Protein AF-A0A6L8EVF1-F1 (afdb_monomer)

Sequence (234 aa):
MRIKFVFLILAALLATVTFFAFDVIADSESASDESIALLVGILLPLGIGIIICLVMILSRKDRRFLKTHRDQLSSEDPKVLLELSEKREEYLKEQQSSEVLQLLKQANLAVFKSEISEDGSHSRVVSTFKEHMHNPDSFQHVSSEYEDIEKDGKHYYKITMVCRGTNTFGALVLQTYFFVLDEDNQISLIGSSDNTEASSVNTEKVSASVDAAVGVVEGVTLAADLLSFFSSNE

Mean predicted aligned error: 18.28 Å

Secondary structure (DSSP, 8-state):
--HHHHHHHHHHHHHHHHHHHHHHHHT-TT--HHHHHHHHHHHHHHHHHHHHHHHHHHHHHHHHHHHHHHHHHT---HHHHHHHHHHHHHHHHHHHHHHHHHHHHHHHHHHHHHTB-TTS-BHHHHHHHHHH-S-GGG-EEEEEEEEEEEETTEEEEEEEEEEEEE-TTS-EEEEEEEEEE-TT--EEEEEEEE---------------------------TTSHHHHSSS---

Radius of gyration: 31.86 Å; Cα contacts (8 Å, |Δi|>4): 167; chains: 1; bounding box: 74×46×86 Å

Structure (mmCIF, N/CA/C/O backbone):
data_AF-A0A6L8EVF1-F1
#
_entry.id   AF-A0A6L8EVF1-F1
#
loop_
_atom_site.group_PDB
_atom_site.id
_atom_site.type_symbol
_atom_site.label_atom_id
_atom_site.label_alt_id
_atom_site.label_comp_id
_atom_site.label_asym_id
_atom_site.label_entity_id
_atom_site.label_seq_id
_atom_site.pdbx_PDB_ins_code
_atom_site.Cartn_x
_atom_site.Cartn_y
_atom_site.Cartn_z
_atom_site.occupancy
_atom_site.B_iso_or_equiv
_atom_site.auth_seq_id
_atom_site.auth_comp_id
_atom_site.auth_asym_id
_atom_site.auth_atom_id
_atom_site.pdbx_PDB_model_num
ATOM 1 N N . MET A 1 1 ? -7.234 19.438 29.604 1.00 53.28 1 MET A N 1
ATOM 2 C CA . MET A 1 1 ? -6.117 18.486 29.401 1.00 53.28 1 MET A CA 1
ATOM 3 C C . MET A 1 1 ? -6.661 17.249 28.693 1.00 53.28 1 MET A C 1
ATOM 5 O O . MET A 1 1 ? -7.586 16.632 29.208 1.00 53.28 1 MET A O 1
ATOM 9 N N . ARG A 1 2 ? -6.211 16.950 27.467 1.00 78.19 2 ARG A N 1
ATOM 10 C CA . ARG A 1 2 ? -6.753 15.832 26.671 1.00 78.19 2 ARG A CA 1
ATOM 11 C C . ARG A 1 2 ? -6.309 14.505 27.300 1.00 78.19 2 ARG A C 1
ATOM 13 O O . ARG A 1 2 ? -5.138 14.357 27.607 1.00 78.19 2 ARG A O 1
ATOM 20 N N . ILE A 1 3 ? -7.214 13.537 27.462 1.00 70.06 3 ILE A N 1
ATOM 21 C CA . ILE A 1 3 ? -6.928 12.211 28.060 1.00 70.06 3 ILE A CA 1
ATOM 22 C C . ILE A 1 3 ? -5.728 11.516 27.392 1.00 70.06 3 ILE A C 1
ATOM 24 O O . ILE A 1 3 ? -4.924 10.887 28.073 1.00 70.06 3 ILE A O 1
ATOM 28 N N . LYS A 1 4 ? -5.558 11.713 26.078 1.00 65.94 4 LYS A N 1
ATOM 29 C CA . LYS A 1 4 ? -4.399 11.226 25.314 1.00 65.94 4 LYS A CA 1
ATOM 30 C C . LYS A 1 4 ? -3.059 11.722 25.881 1.00 65.94 4 LYS A C 1
ATOM 32 O O . LYS A 1 4 ? -2.098 10.972 25.907 1.00 65.94 4 LYS A O 1
ATOM 37 N N . PHE A 1 5 ? -3.014 12.954 26.388 1.00 73.25 5 PHE A N 1
ATOM 38 C CA . PHE A 1 5 ? -1.813 13.560 26.966 1.00 73.25 5 PHE A CA 1
ATOM 39 C C . PHE A 1 5 ? -1.426 12.922 28.307 1.00 73.25 5 PHE A C 1
ATOM 41 O O . PHE A 1 5 ? -0.253 12.696 28.566 1.00 73.25 5 PHE A O 1
ATOM 48 N N . VAL A 1 6 ? -2.416 12.569 29.135 1.00 78.31 6 VAL A N 1
ATOM 49 C CA . VAL A 1 6 ? -2.175 11.889 30.419 1.00 78.31 6 VAL A CA 1
ATOM 50 C C . VAL A 1 6 ? -1.650 10.471 30.190 1.00 78.31 6 VAL A C 1
ATOM 52 O O . VAL A 1 6 ? -0.706 10.059 30.854 1.00 78.31 6 VAL A O 1
ATOM 55 N N . PHE A 1 7 ? -2.211 9.751 29.213 1.00 77.69 7 PHE A N 1
ATOM 56 C CA . PHE A 1 7 ? -1.716 8.428 28.820 1.00 77.69 7 PHE A CA 1
ATOM 57 C C . PHE A 1 7 ? -0.290 8.477 28.270 1.00 77.69 7 PHE A C 1
ATOM 59 O O . PHE A 1 7 ? 0.525 7.638 28.637 1.00 77.69 7 PHE A O 1
ATOM 66 N N . LEU A 1 8 ? 0.019 9.474 27.438 1.00 79.56 8 LEU A N 1
ATOM 67 C CA . LEU A 1 8 ? 1.357 9.657 26.882 1.00 79.56 8 LEU A CA 1
ATOM 68 C C . LEU A 1 8 ? 2.400 9.888 27.987 1.00 79.56 8 LEU A C 1
ATOM 70 O O . LEU A 1 8 ? 3.447 9.250 27.984 1.00 79.56 8 LEU A O 1
ATOM 74 N N . ILE A 1 9 ? 2.091 10.753 28.959 1.00 81.44 9 ILE A N 1
ATOM 75 C CA . ILE A 1 9 ? 2.981 11.028 30.097 1.00 81.44 9 ILE A CA 1
ATOM 76 C C . ILE A 1 9 ? 3.172 9.779 30.962 1.00 81.44 9 ILE A C 1
ATOM 78 O O . ILE A 1 9 ? 4.291 9.487 31.376 1.00 81.44 9 ILE A O 1
ATOM 82 N N . LEU A 1 10 ? 2.098 9.026 31.219 1.00 79.75 10 LEU A N 1
ATOM 83 C CA . LEU A 1 10 ? 2.171 7.805 32.020 1.00 79.75 10 LEU A CA 1
ATOM 84 C C . LEU A 1 10 ? 3.010 6.723 31.325 1.00 79.75 10 LEU A C 1
ATOM 86 O O . LEU A 1 10 ? 3.836 6.086 31.971 1.00 79.75 10 LEU A O 1
ATOM 90 N N . ALA A 1 11 ? 2.832 6.545 30.013 1.00 81.50 11 ALA A N 1
ATOM 91 C CA . ALA A 1 11 ? 3.616 5.605 29.218 1.00 81.50 11 ALA A CA 1
ATOM 92 C C . ALA A 1 11 ? 5.101 5.995 29.181 1.00 81.50 11 ALA A C 1
ATOM 94 O O . ALA A 1 11 ? 5.959 5.135 29.355 1.00 81.50 11 ALA A O 1
ATOM 95 N N . ALA A 1 12 ? 5.401 7.289 29.031 1.00 81.75 12 ALA A N 1
ATOM 96 C CA . ALA A 1 12 ? 6.769 7.796 29.068 1.00 81.75 12 ALA A CA 1
ATOM 97 C C . ALA A 1 12 ? 7.436 7.562 30.435 1.00 81.75 12 ALA A C 1
ATOM 99 O O . ALA A 1 12 ? 8.570 7.100 30.483 1.00 81.75 12 ALA A O 1
ATOM 100 N N . LEU A 1 13 ? 6.725 7.808 31.542 1.00 83.06 13 LEU A N 1
ATOM 101 C CA . LEU A 1 13 ? 7.222 7.525 32.896 1.00 83.06 13 LEU A CA 1
ATOM 102 C C . LEU A 1 13 ? 7.453 6.029 33.140 1.00 83.06 13 LEU A C 1
ATOM 104 O O . LEU A 1 13 ? 8.424 5.650 33.785 1.00 83.06 13 LEU A O 1
ATOM 108 N N . LEU A 1 14 ? 6.576 5.165 32.626 1.00 82.25 14 LEU A N 1
ATOM 109 C CA . LEU A 1 14 ? 6.755 3.719 32.745 1.00 82.25 14 LEU A CA 1
ATOM 110 C C . LEU A 1 14 ? 7.983 3.247 31.950 1.00 82.25 14 LEU A C 1
ATOM 112 O O . LEU A 1 14 ? 8.767 2.434 32.440 1.00 82.25 14 LEU A O 1
ATOM 116 N N . ALA A 1 15 ? 8.173 3.786 30.743 1.00 81.06 15 ALA A N 1
ATOM 117 C CA . ALA A 1 15 ? 9.324 3.486 29.899 1.00 81.06 15 ALA A CA 1
ATOM 118 C C . ALA A 1 15 ? 10.643 3.930 30.551 1.00 81.06 15 ALA A C 1
ATOM 120 O O . ALA A 1 15 ? 11.609 3.175 30.541 1.00 81.06 15 ALA A O 1
ATOM 121 N N . THR A 1 16 ? 10.687 5.108 31.182 1.00 83.06 16 THR A N 1
ATOM 122 C CA . THR A 1 16 ? 11.905 5.557 31.875 1.00 83.06 16 THR A CA 1
ATOM 123 C C . THR A 1 16 ? 12.208 4.706 33.104 1.00 83.06 16 THR A C 1
ATOM 125 O O . THR A 1 16 ? 13.351 4.301 33.287 1.00 83.06 16 THR A O 1
ATOM 128 N N . VAL A 1 17 ? 11.204 4.369 33.919 1.00 81.69 17 VAL A N 1
ATOM 129 C CA . VAL A 1 17 ? 11.401 3.511 35.104 1.00 81.69 17 VAL A CA 1
ATOM 130 C C . VAL A 1 17 ? 11.875 2.111 34.711 1.00 81.69 17 VAL A C 1
ATOM 132 O O . VAL A 1 17 ? 12.776 1.571 35.347 1.00 81.69 17 VAL A O 1
ATOM 135 N N . THR A 1 18 ? 11.300 1.528 33.657 1.00 79.31 18 THR A N 1
ATOM 136 C CA . THR A 1 18 ? 11.727 0.209 33.160 1.00 79.31 18 THR A CA 1
ATOM 137 C C . THR A 1 18 ? 13.134 0.248 32.575 1.00 79.31 18 THR A C 1
ATOM 139 O O . THR A 1 18 ? 13.911 -0.656 32.859 1.00 79.31 18 THR A O 1
ATOM 142 N N . PHE A 1 19 ? 13.495 1.306 31.845 1.00 84.50 19 PHE A N 1
ATOM 143 C CA . PHE A 1 19 ? 14.853 1.504 31.335 1.00 84.50 19 PHE A CA 1
ATOM 144 C C . PHE A 1 19 ? 15.892 1.552 32.467 1.00 84.50 19 PHE A C 1
ATOM 146 O O . PHE A 1 19 ? 16.844 0.779 32.453 1.00 84.50 19 PHE A O 1
ATOM 153 N N . PHE A 1 20 ? 15.656 2.359 33.509 1.00 80.81 20 PHE A N 1
ATOM 154 C CA . PHE A 1 20 ? 16.544 2.405 34.679 1.00 80.81 20 PHE A CA 1
ATOM 155 C C . PHE A 1 20 ? 16.611 1.070 35.429 1.00 80.81 20 PHE A C 1
ATOM 157 O O . PHE A 1 20 ? 17.671 0.696 35.920 1.00 80.81 20 PHE A O 1
ATOM 164 N N . ALA A 1 21 ? 15.497 0.338 35.522 1.00 76.31 21 ALA A N 1
ATOM 165 C CA . ALA A 1 21 ? 15.499 -0.986 36.137 1.00 76.31 21 ALA A CA 1
ATOM 166 C C . ALA A 1 21 ? 16.352 -1.983 35.335 1.00 76.31 21 ALA A C 1
ATOM 168 O O . ALA A 1 21 ? 17.072 -2.775 35.935 1.00 76.31 21 ALA A O 1
ATOM 169 N N . PHE A 1 22 ? 16.305 -1.926 34.000 1.00 79.00 22 PHE A N 1
ATOM 170 C CA . PHE A 1 22 ? 17.132 -2.766 33.134 1.00 79.00 22 PHE A CA 1
ATOM 171 C C . PHE A 1 22 ? 18.621 -2.428 33.233 1.00 79.00 22 PHE A C 1
ATOM 173 O O . PHE A 1 22 ? 19.411 -3.360 33.340 1.00 79.00 22 PHE A O 1
ATOM 180 N N . ASP A 1 23 ? 18.995 -1.145 33.268 1.00 80.69 23 ASP A N 1
ATOM 181 C CA . ASP A 1 23 ? 20.394 -0.728 33.464 1.00 80.69 23 ASP A CA 1
ATOM 182 C C . ASP A 1 23 ? 20.944 -1.243 34.802 1.00 80.69 23 ASP A C 1
ATOM 184 O O . ASP A 1 23 ? 22.019 -1.835 34.854 1.00 80.69 23 ASP A O 1
ATOM 188 N N . VAL A 1 24 ? 20.163 -1.114 35.882 1.00 74.94 24 VAL A N 1
ATOM 189 C CA . VAL A 1 24 ? 20.555 -1.630 37.204 1.00 74.94 24 VAL A CA 1
ATOM 190 C C . VAL A 1 24 ? 20.731 -3.147 37.180 1.00 74.94 24 VAL A C 1
ATOM 192 O O . VAL A 1 24 ? 21.652 -3.650 37.812 1.00 74.94 24 VAL A O 1
ATOM 195 N N . ILE A 1 25 ? 19.880 -3.882 36.456 1.00 73.12 25 ILE A N 1
ATOM 196 C CA . ILE A 1 25 ? 19.991 -5.342 36.319 1.00 73.12 25 ILE A CA 1
ATOM 197 C C . ILE A 1 25 ? 21.194 -5.727 35.446 1.00 73.12 25 ILE A C 1
ATOM 199 O O . ILE A 1 25 ? 21.883 -6.695 35.764 1.00 73.12 25 ILE A O 1
ATOM 203 N N . ALA A 1 26 ? 21.479 -4.986 34.377 1.00 80.06 26 ALA A N 1
ATOM 204 C CA . ALA A 1 26 ? 22.611 -5.258 33.496 1.00 80.06 26 ALA A CA 1
ATOM 205 C C . ALA A 1 26 ? 23.960 -5.088 34.217 1.00 80.06 26 ALA A C 1
ATOM 207 O O . ALA A 1 26 ? 24.858 -5.903 34.019 1.00 80.06 26 ALA A O 1
ATOM 208 N N . ASP A 1 27 ? 24.065 -4.107 35.117 1.00 77.12 27 ASP A N 1
ATOM 209 C CA . ASP A 1 27 ? 25.257 -3.887 35.950 1.00 77.12 27 ASP A CA 1
ATOM 210 C C . ASP A 1 27 ? 25.319 -4.813 37.188 1.00 77.12 27 ASP A C 1
ATOM 212 O O . ASP A 1 27 ? 26.318 -4.846 37.913 1.00 77.12 27 ASP A O 1
ATOM 216 N N . SER A 1 28 ? 24.261 -5.591 37.451 1.00 65.00 28 SER A N 1
ATOM 217 C CA . SER A 1 28 ? 24.076 -6.359 38.691 1.00 65.00 28 SER A CA 1
ATOM 218 C C . SER A 1 28 ? 24.781 -7.717 38.762 1.00 65.00 28 SER A C 1
ATOM 220 O O . SER A 1 28 ? 24.452 -8.511 39.640 1.00 65.00 28 SER A O 1
ATOM 222 N N . GLU A 1 29 ? 25.803 -7.992 37.945 1.00 70.88 29 GLU A N 1
ATOM 223 C CA . GLU A 1 29 ? 26.553 -9.269 37.990 1.00 70.88 29 GLU A CA 1
ATOM 224 C C . GLU A 1 29 ? 27.189 -9.567 39.379 1.00 70.88 29 GLU A C 1
ATOM 226 O O . GLU A 1 29 ? 27.663 -10.670 39.638 1.00 70.88 29 GLU A O 1
ATOM 231 N N . SER A 1 30 ? 27.144 -8.599 40.309 1.00 64.25 30 SER A N 1
ATOM 232 C CA . SER A 1 30 ? 27.548 -8.711 41.720 1.00 64.25 30 SER A CA 1
ATOM 233 C C . SER A 1 30 ? 26.480 -8.300 42.757 1.00 64.25 30 SER A C 1
ATOM 235 O O . SER A 1 30 ? 26.807 -8.143 43.937 1.00 64.25 30 SER A O 1
ATOM 237 N N . ALA A 1 31 ? 25.216 -8.098 42.369 1.00 68.50 31 ALA A N 1
ATOM 238 C CA . ALA A 1 31 ? 24.187 -7.645 43.308 1.00 68.50 31 ALA A CA 1
ATOM 239 C C . ALA A 1 31 ? 23.829 -8.725 44.336 1.00 68.50 31 ALA A C 1
ATOM 241 O O . ALA A 1 31 ? 23.604 -9.886 44.003 1.00 68.50 31 ALA A O 1
ATOM 242 N N . SER A 1 32 ? 23.754 -8.328 45.608 1.00 78.81 32 SER A N 1
ATOM 243 C CA . SER A 1 32 ? 23.350 -9.220 46.693 1.00 78.81 32 SER A CA 1
ATOM 244 C C . SER A 1 32 ? 21.859 -9.560 46.596 1.00 78.81 32 SER A C 1
ATOM 246 O O . SER A 1 32 ? 21.045 -8.701 46.242 1.00 78.81 32 SER A O 1
ATOM 248 N N . ASP A 1 33 ? 21.480 -10.778 46.991 1.00 83.19 33 ASP A N 1
ATOM 249 C CA . ASP A 1 33 ? 20.082 -11.246 47.009 1.00 83.19 33 ASP A CA 1
ATOM 250 C C . ASP A 1 33 ? 19.125 -10.282 47.748 1.00 83.19 33 ASP A C 1
ATOM 252 O O . ASP A 1 33 ? 17.951 -10.154 47.395 1.00 83.19 33 ASP A O 1
ATOM 256 N N . GLU A 1 34 ? 19.631 -9.535 48.737 1.00 84.50 34 GLU A N 1
ATOM 257 C CA . GLU A 1 34 ? 18.868 -8.520 49.476 1.00 84.50 34 GLU A CA 1
ATOM 258 C C . GLU A 1 34 ? 18.424 -7.341 48.596 1.00 84.50 34 GLU A C 1
ATOM 260 O O . GLU A 1 34 ? 17.310 -6.832 48.744 1.00 84.50 34 GLU A O 1
ATOM 265 N N . SER A 1 35 ? 19.268 -6.915 47.653 1.00 79.81 35 SER A N 1
ATOM 266 C CA . SER A 1 35 ? 18.964 -5.796 46.754 1.00 79.81 35 SER A CA 1
ATOM 267 C C . SER A 1 35 ? 17.918 -6.168 45.697 1.00 79.81 35 SER A C 1
ATOM 269 O O . SER A 1 35 ? 17.025 -5.369 45.405 1.00 79.81 35 SER A O 1
ATOM 271 N N . ILE A 1 36 ? 17.939 -7.416 45.217 1.00 79.50 36 ILE A N 1
ATOM 272 C CA . ILE A 1 36 ? 16.921 -7.964 44.310 1.00 79.50 36 ILE A CA 1
ATOM 273 C C . ILE A 1 36 ? 15.570 -8.064 45.030 1.00 79.50 36 ILE A C 1
ATOM 275 O O . ILE A 1 36 ? 14.546 -7.632 44.493 1.00 79.50 36 ILE A O 1
ATOM 279 N N . ALA A 1 37 ? 15.554 -8.567 46.269 1.00 82.94 37 ALA A N 1
ATOM 280 C CA . ALA A 1 37 ? 14.330 -8.676 47.061 1.00 82.94 37 ALA A CA 1
ATOM 281 C C . ALA A 1 37 ? 13.679 -7.306 47.322 1.00 82.94 37 ALA A C 1
ATOM 283 O O . ALA A 1 37 ? 12.456 -7.164 47.219 1.00 82.94 37 ALA A O 1
ATOM 284 N N . LEU A 1 38 ? 14.489 -6.281 47.605 1.00 83.56 38 LEU A N 1
ATOM 285 C CA . LEU A 1 38 ? 14.008 -4.919 47.831 1.00 83.56 38 LEU A CA 1
ATOM 286 C C . LEU A 1 38 ? 13.453 -4.286 46.544 1.00 83.56 38 LEU A C 1
ATOM 288 O O . LEU A 1 38 ? 12.393 -3.658 46.577 1.00 83.56 38 LEU A O 1
ATOM 292 N N . LEU A 1 39 ? 14.109 -4.510 45.400 1.00 80.44 39 LEU A N 1
ATOM 293 C CA . LEU A 1 39 ? 13.651 -4.026 44.094 1.00 80.44 39 LEU A CA 1
ATOM 294 C C . LEU A 1 39 ? 12.302 -4.651 43.698 1.00 80.44 39 LEU A C 1
ATOM 296 O O . LEU A 1 39 ? 11.364 -3.939 43.327 1.00 80.44 39 LEU A O 1
ATOM 300 N N . VAL A 1 40 ? 12.167 -5.973 43.849 1.00 82.31 40 VAL A N 1
ATOM 301 C CA . VAL A 1 40 ? 10.912 -6.699 43.580 1.00 82.31 40 VAL A CA 1
ATOM 302 C C . VAL A 1 40 ? 9.801 -6.242 44.531 1.00 82.31 40 VAL A C 1
ATOM 304 O O . VAL A 1 40 ? 8.668 -6.022 44.093 1.00 82.31 40 VAL A O 1
ATOM 307 N N . GLY A 1 41 ? 10.125 -6.027 45.810 1.00 84.56 41 GLY A N 1
ATOM 308 C CA . GLY A 1 41 ? 9.180 -5.557 46.824 1.00 84.56 41 GLY A CA 1
ATOM 309 C C . GLY A 1 41 ? 8.584 -4.175 46.537 1.00 84.56 41 GLY A C 1
ATOM 310 O O . GLY A 1 41 ? 7.451 -3.913 46.936 1.00 84.56 41 GLY A O 1
ATOM 311 N N . ILE A 1 42 ? 9.302 -3.308 45.816 1.00 83.75 42 ILE A N 1
ATOM 312 C CA . ILE A 1 42 ? 8.830 -1.965 45.434 1.00 83.75 42 ILE A CA 1
ATOM 313 C C . ILE A 1 42 ? 8.101 -1.985 44.083 1.00 83.75 42 ILE A C 1
ATOM 315 O O . ILE A 1 42 ? 7.061 -1.337 43.928 1.00 83.75 42 ILE A O 1
ATOM 319 N N . LEU A 1 43 ? 8.604 -2.740 43.103 1.00 81.81 43 LEU A N 1
ATOM 320 C CA . LEU A 1 43 ? 8.029 -2.776 41.753 1.00 81.81 43 LEU A CA 1
ATOM 321 C C . LEU A 1 43 ? 6.652 -3.447 41.712 1.00 81.81 43 LEU A C 1
ATOM 323 O O . LEU A 1 43 ? 5.755 -2.973 41.010 1.00 81.81 43 LEU A O 1
ATOM 327 N N . LEU A 1 44 ? 6.453 -4.514 42.489 1.00 84.31 44 LEU A N 1
ATOM 328 C CA . LEU A 1 44 ? 5.198 -5.266 42.508 1.00 84.31 44 LEU A CA 1
ATOM 329 C C . LEU A 1 44 ? 3.980 -4.422 42.957 1.00 84.31 44 LEU A C 1
ATOM 331 O O . LEU A 1 44 ? 2.990 -4.377 42.219 1.00 84.31 44 LEU A O 1
ATOM 335 N N . PRO A 1 45 ? 4.009 -3.696 44.097 1.00 87.38 45 PRO A N 1
ATOM 336 C CA . PRO A 1 45 ? 2.884 -2.856 44.511 1.00 87.38 45 PRO A CA 1
ATOM 337 C C . PRO A 1 45 ? 2.666 -1.649 43.588 1.00 87.38 45 PRO A C 1
ATOM 339 O O . PRO A 1 45 ? 1.516 -1.266 43.361 1.00 87.38 45 PRO A O 1
ATOM 342 N N . LEU A 1 46 ? 3.731 -1.075 43.010 1.00 83.19 46 LEU A N 1
ATOM 343 C CA . LEU A 1 46 ? 3.611 0.004 42.021 1.00 83.19 46 LEU A CA 1
ATOM 344 C C . LEU A 1 46 ? 2.881 -0.470 40.760 1.00 83.19 46 LEU A C 1
ATOM 346 O O . LEU A 1 46 ? 1.950 0.199 40.304 1.00 83.19 46 LEU A O 1
ATOM 350 N N . GLY A 1 47 ? 3.240 -1.648 40.241 1.00 81.25 47 GLY A N 1
ATOM 351 C CA . GLY A 1 47 ? 2.564 -2.255 39.095 1.00 81.25 47 GLY A CA 1
ATOM 352 C C . GLY A 1 47 ? 1.073 -2.487 39.356 1.00 81.25 47 GLY A C 1
ATOM 353 O O . GLY A 1 47 ? 0.230 -2.081 38.553 1.00 81.25 47 GLY A O 1
ATOM 354 N N . ILE A 1 48 ? 0.730 -3.053 40.518 1.00 81.88 48 ILE A N 1
ATOM 355 C CA . ILE A 1 48 ? -0.669 -3.287 40.920 1.00 81.88 48 ILE A CA 1
ATOM 356 C C . ILE A 1 48 ? -1.439 -1.961 41.033 1.00 81.88 48 ILE A C 1
ATOM 358 O O . ILE A 1 48 ? -2.563 -1.852 40.535 1.00 81.88 48 ILE A O 1
ATOM 362 N N . GLY A 1 49 ? -0.836 -0.927 41.629 1.00 84.94 49 GLY A N 1
ATOM 363 C CA . GLY A 1 49 ? -1.448 0.398 41.755 1.00 84.94 49 GLY A CA 1
ATOM 364 C C . GLY A 1 49 ? -1.764 1.046 40.404 1.00 84.94 49 GLY A C 1
ATOM 365 O O . GLY A 1 49 ? -2.850 1.606 40.223 1.00 84.94 49 GLY A O 1
ATOM 366 N N . ILE A 1 50 ? -0.860 0.917 39.428 1.00 84.50 50 ILE A N 1
ATOM 367 C CA . ILE A 1 50 ? -1.060 1.427 38.063 1.00 84.50 50 ILE A CA 1
ATOM 368 C C . ILE A 1 50 ? -2.219 0.696 37.374 1.00 84.50 50 ILE A C 1
ATOM 370 O O . ILE A 1 50 ? -3.077 1.350 36.775 1.00 84.50 50 ILE A O 1
ATOM 374 N N . ILE A 1 51 ? -2.296 -0.633 37.505 1.00 80.31 51 ILE A N 1
ATOM 375 C CA . ILE A 1 51 ? -3.382 -1.439 36.924 1.00 80.31 51 ILE A CA 1
ATOM 376 C C . ILE A 1 51 ? -4.737 -1.033 37.515 1.00 80.31 51 ILE A C 1
ATOM 378 O O . ILE A 1 51 ? -5.678 -0.769 36.766 1.00 80.31 51 ILE A O 1
ATOM 382 N N . ILE A 1 52 ? -4.841 -0.905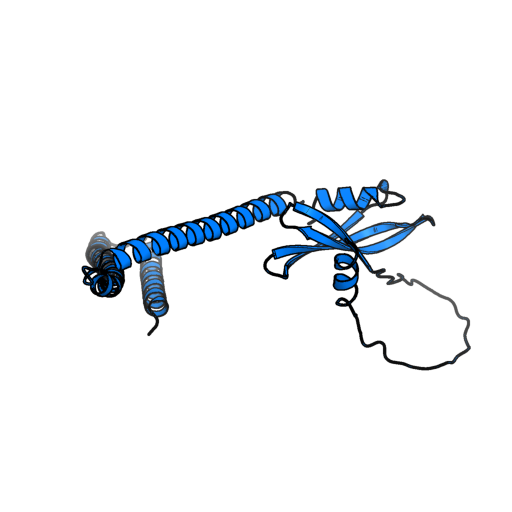 38.843 1.00 83.75 52 ILE A N 1
ATOM 383 C CA . ILE A 1 52 ? -6.081 -0.466 39.507 1.00 83.75 52 ILE A CA 1
ATOM 384 C C . ILE A 1 52 ? -6.487 0.932 39.020 1.00 83.75 52 ILE A C 1
ATOM 386 O O . ILE A 1 52 ? -7.658 1.173 38.713 1.00 83.75 52 ILE A O 1
ATOM 390 N N . CYS A 1 53 ? -5.525 1.849 38.891 1.00 83.62 53 CYS A N 1
ATOM 391 C CA . CYS A 1 53 ? -5.779 3.201 38.404 1.00 83.62 53 CYS A CA 1
ATOM 392 C C . CYS A 1 53 ? -6.297 3.198 36.953 1.00 83.62 53 CYS A C 1
ATOM 394 O O . CYS A 1 53 ? -7.291 3.866 36.652 1.00 83.62 53 CYS A O 1
ATOM 396 N N . LEU A 1 54 ? -5.700 2.387 36.072 1.00 78.19 54 LEU A N 1
ATOM 397 C CA . LEU A 1 54 ? -6.164 2.199 34.693 1.00 78.19 54 LEU A CA 1
ATOM 398 C C . LEU A 1 54 ? -7.590 1.640 34.642 1.00 78.19 54 LEU A C 1
ATOM 400 O O . LEU A 1 54 ? -8.431 2.197 33.935 1.00 78.19 54 LEU A O 1
ATOM 404 N N . VAL A 1 55 ? -7.896 0.612 35.440 1.00 78.19 55 VAL A N 1
ATOM 405 C CA . VAL A 1 55 ? -9.248 0.034 35.533 1.00 78.19 55 VAL A CA 1
ATOM 406 C C . VAL A 1 55 ? -10.265 1.082 35.993 1.00 78.19 55 VAL A C 1
ATOM 408 O O . VAL A 1 55 ? -11.348 1.190 35.410 1.00 78.19 55 VAL A O 1
ATOM 411 N N . MET A 1 56 ? -9.927 1.918 36.982 1.00 78.62 56 MET A N 1
ATOM 412 C CA . MET A 1 56 ? -10.813 3.001 37.428 1.00 78.62 56 MET A CA 1
ATOM 413 C C . MET A 1 56 ? -11.006 4.089 36.363 1.00 78.62 56 MET A C 1
ATOM 415 O O . MET A 1 56 ? -12.109 4.627 36.233 1.00 78.62 56 MET A O 1
ATOM 419 N N . ILE A 1 57 ? -9.966 4.428 35.597 1.00 79.25 57 ILE A N 1
ATOM 420 C CA . ILE A 1 57 ? -10.048 5.416 34.510 1.00 79.25 57 ILE A CA 1
ATOM 421 C C . ILE A 1 57 ? -10.929 4.892 33.371 1.00 79.25 57 ILE A C 1
ATOM 423 O O . ILE A 1 57 ? -11.804 5.627 32.902 1.00 79.25 57 ILE A O 1
ATOM 427 N N . LEU A 1 58 ? -10.752 3.629 32.972 1.00 73.06 58 LEU A N 1
ATOM 428 C CA . LEU A 1 58 ? -11.587 2.970 31.964 1.00 73.06 58 LEU A CA 1
ATOM 429 C C . LEU A 1 58 ? -13.049 2.907 32.428 1.00 73.06 58 LEU A C 1
ATOM 431 O O . LEU A 1 58 ? -13.935 3.403 31.735 1.00 73.06 58 LEU A O 1
ATOM 435 N N . SER A 1 59 ? -13.287 2.481 33.673 1.00 75.88 59 SER A N 1
ATOM 436 C CA . SER A 1 59 ? -14.630 2.427 34.276 1.00 75.88 59 SER A CA 1
ATOM 437 C C . SER A 1 59 ? -15.319 3.798 34.359 1.00 75.88 59 SER A C 1
ATOM 439 O O . SER A 1 59 ? -16.547 3.907 34.313 1.00 75.88 59 SER A O 1
ATOM 441 N N . ARG A 1 60 ? -14.552 4.889 34.499 1.00 73.25 60 ARG A N 1
ATOM 442 C CA . ARG A 1 60 ? -15.100 6.258 34.502 1.00 73.25 60 ARG A CA 1
ATOM 443 C C . ARG A 1 60 ? -15.543 6.721 33.115 1.00 73.25 60 ARG A C 1
ATOM 445 O O . ARG A 1 60 ? -16.424 7.581 33.043 1.00 73.25 60 ARG A O 1
ATOM 452 N N . LYS A 1 61 ? -14.940 6.202 32.042 1.00 66.12 61 LYS A N 1
ATOM 453 C CA . LYS A 1 61 ? -15.301 6.550 30.661 1.00 66.12 61 LYS A CA 1
ATOM 454 C C . LYS A 1 61 ? -16.683 5.989 30.316 1.00 66.12 61 LYS A C 1
ATOM 456 O O . LYS A 1 61 ? -17.542 6.755 29.880 1.00 66.12 61 LYS A O 1
ATOM 461 N N . ASP A 1 62 ? -16.931 4.731 30.672 1.00 65.06 62 ASP A N 1
ATOM 462 C CA . ASP A 1 62 ? -18.222 4.066 30.449 1.00 65.06 62 ASP A CA 1
ATOM 463 C C . ASP A 1 62 ? -19.354 4.725 31.239 1.00 65.06 62 ASP A C 1
ATOM 465 O O . ASP A 1 62 ? -20.450 4.939 30.720 1.00 65.06 62 ASP A O 1
ATOM 469 N N . ARG A 1 63 ? -19.082 5.168 32.475 1.00 66.81 63 ARG A N 1
ATOM 470 C CA . ARG A 1 63 ? -20.085 5.877 33.288 1.00 66.81 63 ARG A CA 1
ATOM 471 C C . ARG A 1 63 ? -20.531 7.211 32.694 1.00 66.81 63 ARG A C 1
ATOM 473 O O . ARG A 1 63 ? -21.683 7.586 32.896 1.00 66.81 63 ARG A O 1
ATOM 480 N N . ARG A 1 64 ? -19.657 7.951 31.998 1.00 69.75 64 ARG A N 1
ATOM 481 C CA . ARG A 1 64 ? -20.069 9.217 31.361 1.00 69.75 64 ARG A CA 1
ATOM 482 C C . ARG A 1 64 ? -20.950 8.964 30.148 1.00 69.75 64 ARG A C 1
ATOM 484 O O . ARG A 1 64 ? -21.949 9.652 30.010 1.00 69.75 64 ARG A O 1
ATOM 491 N N . PHE A 1 65 ? -20.619 7.960 29.339 1.00 68.44 65 PHE A N 1
ATOM 492 C CA . PHE A 1 65 ? -21.439 7.561 28.195 1.00 68.44 65 PHE A CA 1
ATOM 493 C C . PHE A 1 65 ? -22.838 7.105 28.638 1.00 68.44 65 PHE A C 1
ATOM 495 O O . PHE A 1 65 ? -23.848 7.585 28.129 1.00 68.44 65 PHE A O 1
ATOM 502 N N . LEU A 1 66 ? -22.901 6.276 29.686 1.00 59.12 66 LEU A N 1
ATOM 503 C CA . LEU A 1 66 ? -24.160 5.829 30.287 1.00 59.12 66 LEU A CA 1
ATOM 504 C C . LEU A 1 66 ? -24.998 6.975 30.859 1.00 59.12 66 LEU A C 1
ATOM 506 O O . LEU A 1 66 ? -26.220 6.914 30.785 1.00 59.12 66 LEU A O 1
ATOM 510 N N . LYS A 1 67 ? -24.380 8.021 31.422 1.00 69.62 67 LYS A N 1
ATOM 511 C CA . LYS A 1 67 ? -25.129 9.149 31.993 1.00 69.62 67 LYS A CA 1
ATOM 512 C C . LYS A 1 67 ? -25.795 9.999 30.908 1.00 69.62 67 LYS A C 1
ATOM 514 O O . LYS A 1 67 ? -26.952 10.357 31.072 1.00 69.62 67 LYS A O 1
ATOM 519 N N . THR A 1 68 ? -25.108 10.244 29.793 1.00 69.31 68 THR A N 1
ATOM 520 C CA . THR A 1 68 ? -25.662 11.019 28.671 1.00 69.31 68 THR A CA 1
ATOM 521 C C . THR A 1 68 ? -26.852 10.317 28.011 1.00 69.31 68 THR A C 1
ATOM 523 O O . THR A 1 68 ? -27.793 10.981 27.591 1.00 69.31 68 THR A O 1
ATOM 526 N N . HIS A 1 69 ? -26.850 8.980 27.963 1.00 62.81 69 HIS A N 1
ATOM 527 C CA . HIS A 1 69 ? -27.972 8.211 27.411 1.00 62.81 69 HIS A CA 1
ATOM 528 C C . HIS A 1 69 ? -29.069 7.892 28.436 1.00 62.81 69 HIS A C 1
ATOM 530 O O . HIS A 1 69 ? -30.217 7.704 28.053 1.00 62.81 69 HIS A O 1
ATOM 536 N N . ARG A 1 70 ? -28.772 7.879 29.741 1.00 61.47 70 ARG A N 1
ATOM 537 C CA . ARG A 1 70 ? -29.778 7.636 30.789 1.00 61.47 70 ARG A CA 1
ATOM 538 C C . ARG A 1 70 ? -30.874 8.698 30.814 1.00 61.47 70 ARG A C 1
ATOM 540 O O . ARG A 1 70 ? -32.035 8.350 30.995 1.00 61.47 70 ARG A O 1
ATOM 547 N N . ASP A 1 71 ? -30.509 9.958 30.602 1.00 63.31 71 ASP A N 1
ATOM 548 C CA . ASP A 1 71 ? -31.473 11.062 30.594 1.00 63.31 71 ASP A CA 1
ATOM 549 C C . ASP A 1 71 ? -32.375 11.013 29.342 1.00 63.31 71 ASP A C 1
ATOM 551 O O . ASP A 1 71 ? -33.512 11.471 29.385 1.00 63.31 71 ASP A O 1
ATOM 555 N N . GLN A 1 72 ? -31.918 10.366 28.260 1.00 57.91 72 GLN A N 1
ATOM 556 C CA . GLN A 1 72 ? -32.723 10.076 27.063 1.00 57.91 72 GLN A CA 1
ATOM 557 C C . GLN A 1 72 ? -33.615 8.832 27.226 1.00 57.91 72 GLN A C 1
ATOM 559 O O . GLN A 1 72 ? -34.688 8.778 26.640 1.00 57.91 72 GLN A O 1
ATOM 564 N N . LEU A 1 73 ? -33.218 7.854 28.051 1.00 54.31 73 LEU A N 1
ATOM 565 C CA . LEU A 1 73 ? -34.049 6.686 28.387 1.00 54.31 73 LEU A CA 1
ATOM 566 C C . LEU A 1 73 ? -35.160 6.988 29.410 1.00 54.31 73 LEU A C 1
ATOM 568 O O . LEU A 1 73 ? -36.005 6.130 29.650 1.00 54.31 73 LEU A O 1
ATOM 572 N N . SER A 1 74 ? -35.160 8.172 30.033 1.00 56.41 74 SER A N 1
ATOM 573 C CA . SER A 1 74 ? -36.170 8.559 31.028 1.00 56.41 74 SER A CA 1
ATOM 574 C C . SER A 1 74 ? -37.440 9.168 30.422 1.00 56.41 74 SER A C 1
ATOM 576 O O . SER A 1 74 ? -38.372 9.456 31.173 1.00 56.41 74 SER A O 1
ATOM 578 N N . SER A 1 75 ? -37.511 9.378 29.103 1.00 58.38 75 SER A N 1
ATOM 579 C CA . SER A 1 75 ? -38.791 9.665 28.456 1.00 58.38 75 SER A CA 1
ATOM 580 C C . SER A 1 75 ? -39.529 8.345 28.229 1.00 58.38 75 SER A C 1
ATOM 582 O O . SER A 1 75 ? -39.156 7.575 27.347 1.00 58.38 75 SER A O 1
ATOM 584 N N . GLU A 1 76 ? -40.583 8.094 29.007 1.00 62.03 76 GLU A N 1
ATOM 585 C CA . GLU A 1 76 ? -41.491 6.933 28.891 1.00 62.03 76 GLU A CA 1
ATOM 586 C C . GLU A 1 76 ? -42.306 6.901 27.585 1.00 62.03 76 GLU A C 1
ATOM 588 O O . GLU A 1 76 ? -43.213 6.086 27.434 1.00 62.03 76 GLU A O 1
ATOM 593 N N . ASP A 1 77 ? -42.003 7.776 26.629 1.00 71.62 77 ASP A N 1
ATOM 594 C CA . ASP A 1 77 ? -42.724 7.850 25.372 1.00 71.62 77 ASP A CA 1
ATOM 595 C C . ASP A 1 77 ? -42.220 6.735 24.430 1.00 71.62 77 ASP A C 1
ATOM 597 O O . ASP A 1 77 ? -41.075 6.790 23.959 1.00 71.62 77 ASP A O 1
ATOM 601 N N . PRO A 1 78 ? -43.028 5.693 24.140 1.00 75.12 78 PRO A N 1
ATOM 602 C CA . PRO A 1 78 ? -42.594 4.518 23.376 1.00 75.12 78 PRO A CA 1
ATOM 603 C C . PRO A 1 78 ? -42.097 4.871 21.970 1.00 75.12 78 PRO A C 1
ATOM 605 O O . PRO A 1 78 ? -41.312 4.130 21.379 1.00 75.12 78 PRO A O 1
ATOM 608 N N . LYS A 1 79 ? -42.509 6.029 21.447 1.00 82.25 79 LYS A N 1
ATOM 609 C CA . LYS A 1 79 ? -42.066 6.547 20.155 1.00 82.25 79 LYS A CA 1
ATOM 610 C C . LYS A 1 79 ? -40.593 6.975 20.165 1.00 82.25 79 LYS A C 1
ATOM 612 O O . LYS A 1 79 ? -39.885 6.716 19.199 1.00 82.25 79 LYS A O 1
ATOM 617 N N . VAL A 1 80 ? -40.118 7.554 21.271 1.00 78.38 80 VAL A N 1
ATOM 618 C CA . VAL A 1 80 ? -38.715 7.977 21.437 1.00 78.38 80 VAL A CA 1
ATOM 619 C C . VAL A 1 80 ? -37.801 6.762 21.613 1.00 78.38 80 VAL A C 1
ATOM 621 O O . VAL A 1 80 ? -36.684 6.748 21.100 1.00 78.38 80 VAL A O 1
ATOM 624 N N . LEU A 1 81 ? -38.285 5.708 22.281 1.00 73.12 81 LEU A N 1
ATOM 625 C CA . LEU A 1 81 ? -37.564 4.436 22.398 1.00 73.12 81 LEU A CA 1
ATOM 626 C C . LEU A 1 81 ? -37.408 3.727 21.046 1.00 73.12 81 LEU A C 1
ATOM 628 O O . LEU A 1 81 ? -36.334 3.189 20.774 1.00 73.12 81 LEU A O 1
ATOM 632 N N . LEU A 1 82 ? -38.443 3.756 20.200 1.00 83.00 82 LEU A N 1
ATOM 633 C CA . LEU A 1 82 ? -38.378 3.200 18.847 1.00 83.00 82 LEU A CA 1
ATOM 634 C C . LEU A 1 82 ? -37.352 3.964 17.992 1.00 83.00 82 LEU A C 1
ATOM 636 O O . LEU A 1 82 ? -36.433 3.349 17.456 1.00 83.00 82 LEU A O 1
ATOM 640 N N . GLU A 1 83 ? -37.429 5.297 17.971 1.00 83.06 83 GLU A N 1
ATOM 641 C CA . GLU A 1 83 ? -36.511 6.159 17.209 1.00 83.06 83 GLU A CA 1
ATOM 642 C C . GLU A 1 83 ? -35.048 6.013 17.678 1.00 83.06 83 GLU A C 1
ATOM 644 O O . GLU A 1 83 ? -34.124 5.944 16.867 1.00 83.06 83 GLU A O 1
ATOM 649 N N . LEU A 1 84 ? -34.811 5.880 18.990 1.00 78.38 84 LEU A N 1
ATOM 650 C CA . LEU A 1 84 ? -33.480 5.590 19.542 1.00 78.38 84 LEU A CA 1
ATOM 651 C C . LEU A 1 84 ? -32.965 4.201 19.149 1.00 78.38 84 LEU A C 1
ATOM 653 O O . LEU A 1 84 ? -31.759 4.040 18.950 1.00 78.38 84 LEU A O 1
ATOM 657 N N . SER A 1 85 ? -33.845 3.201 19.063 1.00 79.69 85 SER A N 1
ATOM 658 C CA . SER A 1 85 ? -33.461 1.846 18.658 1.00 79.69 85 SER A CA 1
ATOM 659 C C . SER A 1 85 ? -33.083 1.781 17.175 1.00 79.69 85 SER A C 1
ATOM 661 O O . SER A 1 85 ? -32.031 1.232 16.852 1.00 79.69 85 SER A O 1
ATOM 663 N N . GLU A 1 86 ? -33.848 2.447 16.305 1.00 86.38 86 GLU A N 1
ATOM 664 C CA . GLU A 1 86 ? -33.568 2.557 14.868 1.00 86.38 86 GLU A CA 1
ATOM 665 C C . GLU A 1 86 ? -32.259 3.317 14.621 1.00 86.38 86 GLU A C 1
ATOM 667 O O . GLU A 1 86 ? -31.367 2.830 13.926 1.00 86.38 86 GLU A O 1
ATOM 672 N N . LYS A 1 87 ? -32.073 4.456 15.299 1.00 83.25 87 LYS A N 1
ATOM 673 C CA . LYS A 1 87 ? -30.846 5.258 15.200 1.00 83.25 87 LYS A CA 1
ATOM 674 C C . LYS A 1 87 ? -29.609 4.525 15.725 1.00 83.25 87 LYS A C 1
ATOM 676 O O .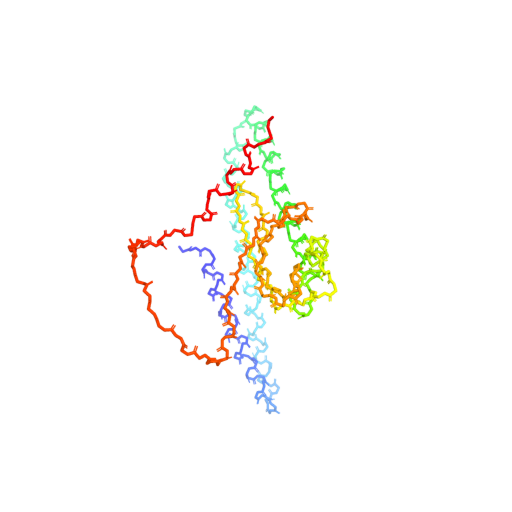 LYS A 1 87 ? -28.502 4.732 15.231 1.00 83.25 87 LYS A O 1
ATOM 681 N N . ARG A 1 88 ? -29.770 3.658 16.732 1.00 71.94 88 ARG A N 1
ATOM 682 C CA . ARG A 1 88 ? -28.686 2.806 17.245 1.00 71.94 88 ARG A CA 1
ATOM 683 C C . ARG A 1 88 ? -28.309 1.716 16.244 1.00 71.94 88 ARG A C 1
ATOM 685 O O . ARG A 1 88 ? -27.119 1.447 16.092 1.00 71.94 88 ARG A O 1
ATOM 692 N N . GLU A 1 89 ? -29.285 1.087 15.594 1.00 76.31 89 GLU A N 1
ATOM 693 C CA . GLU A 1 89 ? -29.022 0.095 14.545 1.00 76.31 89 GLU A CA 1
ATOM 694 C C . GLU A 1 89 ? -28.342 0.716 13.324 1.00 76.31 89 GLU A C 1
ATOM 696 O O . GLU A 1 89 ? -27.409 0.123 12.784 1.00 76.31 89 GLU A O 1
ATOM 701 N N . GLU A 1 90 ? -28.755 1.916 12.920 1.00 78.88 90 GLU A N 1
ATOM 702 C CA . GLU A 1 90 ? -28.119 2.669 11.836 1.00 78.88 90 GLU A CA 1
ATOM 703 C C . GLU A 1 90 ? -26.660 3.007 12.176 1.00 78.88 90 GLU A C 1
ATOM 705 O O . GLU A 1 90 ? -25.759 2.678 11.406 1.00 78.88 90 GLU A O 1
ATOM 710 N N . TYR A 1 91 ? -26.402 3.523 13.385 1.00 69.69 91 TYR A N 1
ATOM 711 C CA . TYR A 1 91 ? -25.044 3.821 13.855 1.00 69.69 91 TYR A CA 1
ATOM 712 C C . TYR A 1 91 ? -24.154 2.571 13.933 1.00 69.69 91 TYR A C 1
ATOM 714 O O . TYR A 1 91 ? -22.972 2.624 13.603 1.00 69.69 91 TYR A O 1
ATOM 722 N N . LEU A 1 92 ? -24.710 1.427 14.352 1.00 68.00 92 LEU A N 1
ATOM 723 C CA . LEU A 1 92 ? -23.999 0.144 14.378 1.00 68.00 92 LEU A CA 1
ATOM 724 C C . LEU A 1 92 ? -23.662 -0.353 12.968 1.00 68.00 92 LEU A C 1
ATOM 726 O O . LEU A 1 92 ? -22.542 -0.811 12.748 1.00 68.00 92 LEU A O 1
ATOM 730 N N . LYS A 1 93 ? -24.597 -0.242 12.016 1.00 74.06 93 LYS A N 1
ATOM 731 C CA . LYS A 1 93 ? -24.364 -0.607 10.610 1.00 74.06 93 LYS A CA 1
ATOM 732 C C . LYS A 1 93 ? -23.317 0.293 9.960 1.00 74.06 93 LYS A C 1
ATOM 734 O O . LYS A 1 93 ? -22.475 -0.212 9.226 1.00 74.06 93 LYS A O 1
ATOM 739 N N . GLU A 1 94 ? -23.337 1.589 10.257 1.00 75.94 94 GLU A N 1
ATOM 740 C CA . GLU A 1 94 ? -22.368 2.563 9.746 1.00 75.94 94 GLU A CA 1
ATOM 741 C C . GLU A 1 94 ? -20.969 2.369 10.358 1.00 75.94 94 GLU A C 1
ATOM 743 O O . GLU A 1 94 ? -19.958 2.416 9.655 1.00 75.94 94 GLU A O 1
ATOM 748 N N . GLN A 1 95 ? -20.879 2.055 11.656 1.00 69.12 95 GLN A N 1
ATOM 749 C CA . GLN A 1 95 ? -19.598 1.697 12.272 1.00 69.12 95 GLN A CA 1
ATOM 750 C C . GLN A 1 95 ? -19.021 0.418 11.663 1.00 69.12 95 GLN A C 1
ATOM 752 O O . GLN A 1 95 ? -17.850 0.403 11.280 1.00 69.12 95 GLN A O 1
ATOM 757 N N . GLN A 1 96 ? -19.845 -0.626 11.536 1.00 70.25 96 GLN A N 1
ATOM 758 C CA . GLN A 1 96 ? -19.426 -1.896 10.947 1.00 70.25 96 GLN A CA 1
ATOM 759 C C . GLN A 1 96 ? -19.026 -1.736 9.480 1.00 70.25 96 GLN A C 1
ATOM 761 O O . GLN A 1 96 ? -18.017 -2.303 9.073 1.00 70.25 96 GLN A O 1
ATOM 766 N N . SER A 1 97 ? -19.753 -0.939 8.691 1.00 74.00 97 SER A N 1
ATOM 767 C CA . SER A 1 97 ? -19.385 -0.690 7.295 1.00 74.00 97 SER A CA 1
ATOM 768 C C . SER A 1 97 ? -18.066 0.077 7.189 1.00 74.00 97 SER A C 1
ATOM 770 O O . SER A 1 97 ? -17.232 -0.278 6.360 1.00 74.00 97 SER A O 1
ATOM 772 N N . SER A 1 98 ? -17.823 1.057 8.066 1.00 76.12 98 SER A N 1
ATOM 773 C CA . SER A 1 98 ? -16.572 1.825 8.069 1.00 76.12 98 SER A CA 1
ATOM 774 C C . SER A 1 98 ? -15.349 0.986 8.466 1.00 76.12 98 SER A C 1
ATOM 776 O O . SER A 1 98 ? -14.305 1.088 7.820 1.00 76.12 98 SER A O 1
ATOM 778 N N . GLU A 1 99 ? -15.468 0.115 9.475 1.00 77.38 99 GLU A N 1
ATOM 779 C CA . GLU A 1 99 ? -14.385 -0.789 9.886 1.00 77.38 99 GLU A CA 1
ATOM 780 C C . GLU A 1 99 ? -14.115 -1.857 8.828 1.00 77.38 99 GLU A C 1
ATOM 782 O O . GLU A 1 99 ? -12.958 -2.106 8.489 1.00 77.38 99 GLU A O 1
ATOM 787 N N . VAL A 1 100 ? -15.167 -2.455 8.261 1.00 77.06 100 VAL A N 1
ATOM 788 C CA . VAL A 1 100 ? -15.028 -3.443 7.184 1.00 77.06 100 VAL A CA 1
ATOM 789 C C . VAL A 1 100 ? -14.359 -2.813 5.964 1.00 77.06 100 VAL A C 1
ATOM 791 O O . VAL A 1 100 ? -13.448 -3.417 5.402 1.00 77.06 100 VAL A O 1
ATOM 794 N N . LEU A 1 101 ? -14.726 -1.581 5.599 1.00 73.75 101 LEU A N 1
ATOM 795 C CA . LEU A 1 101 ? -14.064 -0.838 4.524 1.00 73.75 101 LEU A CA 1
ATOM 796 C C . LEU A 1 101 ? -12.584 -0.585 4.826 1.00 73.75 101 LEU A C 1
ATOM 798 O O . LEU A 1 101 ? -11.747 -0.767 3.947 1.00 73.75 101 LEU A O 1
ATOM 802 N N . GLN A 1 102 ? -12.230 -0.199 6.054 1.00 77.12 102 GLN A N 1
ATOM 803 C CA . GLN A 1 102 ? -10.826 0.002 6.433 1.00 77.12 102 GLN A CA 1
ATOM 804 C C . GLN A 1 102 ? -10.015 -1.297 6.386 1.00 77.12 102 GLN A C 1
ATOM 806 O O . GLN A 1 102 ? -8.880 -1.291 5.908 1.00 77.12 102 GLN A O 1
ATOM 811 N N . LEU A 1 103 ? -10.589 -2.410 6.843 1.00 79.38 103 LEU A N 1
ATOM 812 C CA . LEU A 1 103 ? -9.942 -3.720 6.781 1.00 79.38 103 LEU A CA 1
ATOM 813 C C . LEU A 1 103 ? -9.755 -4.191 5.340 1.00 79.38 103 LEU A C 1
ATOM 815 O O . LEU A 1 103 ? -8.688 -4.694 4.998 1.00 79.38 103 LEU A O 1
ATOM 819 N N . LEU A 1 104 ? -10.757 -3.983 4.486 1.00 76.69 104 LEU A N 1
ATOM 820 C CA . LEU A 1 104 ? -10.686 -4.326 3.067 1.00 76.69 104 LEU A CA 1
ATOM 821 C C . LEU A 1 104 ? -9.612 -3.483 2.360 1.00 76.69 104 LEU A C 1
ATOM 823 O O . LEU A 1 104 ? -8.777 -4.032 1.645 1.00 76.69 104 LEU A O 1
ATOM 827 N N . LYS A 1 105 ? -9.533 -2.179 2.665 1.00 73.19 105 LYS A N 1
ATOM 828 C CA . LYS A 1 105 ? -8.447 -1.295 2.202 1.00 73.19 105 LYS A CA 1
ATOM 829 C C . LYS A 1 105 ? -7.068 -1.800 2.636 1.00 73.19 105 LYS A C 1
ATOM 831 O O . LYS A 1 105 ? -6.155 -1.865 1.817 1.00 73.19 105 LYS A O 1
ATOM 836 N N . GLN A 1 106 ? -6.905 -2.184 3.904 1.00 76.44 106 GLN A N 1
ATOM 837 C CA . GLN A 1 106 ? -5.637 -2.723 4.410 1.00 76.44 106 GLN A CA 1
ATOM 838 C C . GLN A 1 106 ? -5.264 -4.056 3.756 1.00 76.44 106 GLN A C 1
ATOM 840 O O . GLN A 1 106 ? -4.092 -4.268 3.447 1.00 76.44 106 GLN A O 1
ATOM 845 N N . ALA A 1 107 ? -6.241 -4.934 3.527 1.00 79.00 107 ALA A N 1
ATOM 846 C CA . ALA A 1 107 ? -6.026 -6.208 2.855 1.00 79.00 107 ALA A CA 1
ATOM 847 C C . ALA A 1 107 ? -5.584 -6.002 1.399 1.00 79.00 107 ALA A C 1
ATOM 849 O O . ALA A 1 107 ? -4.571 -6.567 0.992 1.00 79.00 107 ALA A O 1
ATOM 850 N N . ASN A 1 108 ? -6.267 -5.134 0.647 1.00 76.06 108 ASN A N 1
ATOM 851 C CA . ASN A 1 108 ? -5.904 -4.822 -0.738 1.00 76.06 108 ASN A CA 1
ATOM 852 C C . ASN A 1 108 ? -4.515 -4.177 -0.828 1.00 76.06 108 ASN A C 1
ATOM 854 O O . ASN A 1 108 ? -3.708 -4.562 -1.670 1.00 76.06 108 ASN A O 1
ATOM 858 N N . LEU A 1 109 ? -4.195 -3.258 0.089 1.00 75.75 109 LEU A N 1
ATOM 859 C CA . LEU A 1 109 ? -2.867 -2.648 0.193 1.00 75.75 109 LEU A CA 1
ATOM 860 C C . LEU A 1 109 ? -1.788 -3.701 0.479 1.00 75.75 109 LEU A C 1
ATOM 862 O O . LEU A 1 109 ? -0.714 -3.659 -0.120 1.00 75.75 109 LEU A O 1
ATOM 866 N N . ALA A 1 110 ? -2.054 -4.646 1.382 1.00 79.44 110 ALA A N 1
ATOM 867 C CA . ALA A 1 110 ? -1.114 -5.717 1.700 1.00 79.44 110 ALA A CA 1
ATOM 868 C C . ALA A 1 110 ? -0.870 -6.639 0.497 1.00 79.44 110 ALA A C 1
ATOM 870 O O . ALA A 1 110 ? 0.281 -6.980 0.229 1.00 79.44 110 ALA A O 1
ATOM 871 N N . VAL A 1 111 ? -1.925 -6.985 -0.250 1.00 82.50 111 VAL A N 1
ATOM 872 C CA . VAL A 1 111 ? -1.819 -7.764 -1.493 1.00 82.50 111 VAL A CA 1
ATOM 873 C C . VAL A 1 111 ? -0.985 -7.004 -2.523 1.00 82.50 111 VAL A C 1
ATOM 875 O O . VAL A 1 111 ? 0.021 -7.534 -2.985 1.00 82.50 111 VAL A O 1
ATOM 878 N N . PHE A 1 112 ? -1.311 -5.737 -2.791 1.00 81.62 112 PHE A N 1
ATOM 879 C CA . PHE A 1 112 ? -0.552 -4.896 -3.720 1.00 81.62 112 PHE A CA 1
ATOM 880 C C . PHE A 1 112 ? 0.934 -4.808 -3.343 1.00 81.62 112 PHE A C 1
ATOM 882 O O . PHE A 1 112 ? 1.815 -5.049 -4.163 1.00 81.62 112 PHE A O 1
ATOM 889 N N . LYS A 1 113 ? 1.243 -4.537 -2.068 1.00 82.25 113 LYS A N 1
ATOM 890 C CA . LYS A 1 113 ? 2.636 -4.462 -1.600 1.00 82.25 113 LYS A CA 1
ATOM 891 C C . LYS A 1 113 ? 3.371 -5.796 -1.677 1.00 82.25 113 LYS A C 1
ATOM 893 O O . LYS A 1 113 ? 4.586 -5.789 -1.840 1.00 82.25 113 LYS A O 1
ATOM 898 N N . SER A 1 114 ? 2.665 -6.919 -1.550 1.00 84.75 114 SER A N 1
ATOM 899 C CA . SER A 1 114 ? 3.272 -8.251 -1.663 1.00 84.75 114 SER A CA 1
ATOM 900 C C . SER A 1 114 ? 3.689 -8.609 -3.092 1.00 84.75 114 SER A C 1
ATOM 902 O O . SER A 1 114 ? 4.546 -9.468 -3.273 1.00 84.75 114 SER A O 1
ATOM 904 N N . GLU A 1 115 ? 3.128 -7.931 -4.097 1.00 86.25 115 GLU A N 1
ATOM 905 C CA . GLU A 1 115 ? 3.460 -8.112 -5.516 1.00 86.25 115 GLU A CA 1
ATOM 906 C C . GLU A 1 115 ? 4.600 -7.195 -6.001 1.00 86.25 115 GLU A C 1
ATOM 908 O O . GLU A 1 115 ? 4.972 -7.239 -7.181 1.00 86.25 115 GLU A O 1
ATOM 913 N N . ILE A 1 116 ? 5.158 -6.371 -5.104 1.00 89.81 116 ILE A N 1
ATOM 914 C CA . ILE A 1 116 ? 6.329 -5.536 -5.379 1.00 89.81 116 ILE A CA 1
ATOM 915 C C . ILE A 1 116 ? 7.588 -6.400 -5.261 1.00 89.81 116 ILE A C 1
ATOM 917 O O . ILE A 1 116 ? 7.897 -6.952 -4.205 1.00 89.81 116 ILE A O 1
ATOM 921 N N . SER A 1 117 ? 8.314 -6.501 -6.367 1.00 90.94 117 SER A N 1
ATOM 922 C CA . SER A 1 117 ? 9.576 -7.227 -6.485 1.00 90.94 117 SER A CA 1
ATOM 923 C C . SER A 1 117 ? 10.718 -6.510 -5.755 1.00 90.94 117 SER A C 1
ATOM 925 O O . SER A 1 117 ? 10.625 -5.332 -5.410 1.0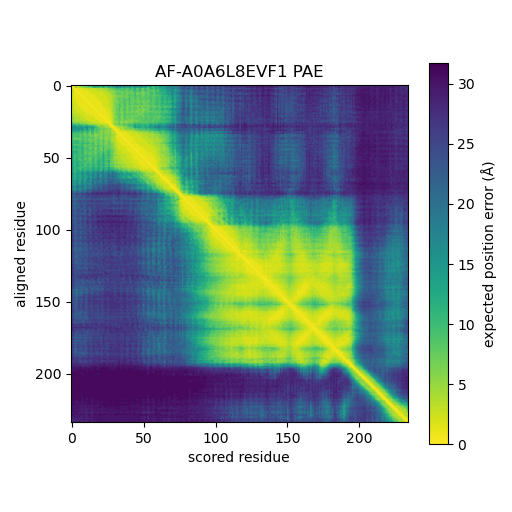0 90.94 117 SER A O 1
ATOM 927 N N . GLU A 1 118 ? 11.845 -7.201 -5.565 1.00 88.81 118 GLU A N 1
ATOM 928 C CA . GLU A 1 118 ? 13.043 -6.634 -4.919 1.00 88.81 118 GLU A CA 1
ATOM 929 C C . GLU A 1 118 ? 13.637 -5.431 -5.672 1.00 88.81 118 GLU A C 1
ATOM 931 O O . GLU A 1 118 ? 14.240 -4.557 -5.054 1.00 88.81 118 GLU A O 1
ATOM 936 N N . ASP A 1 119 ? 13.440 -5.356 -6.993 1.00 87.69 119 ASP A N 1
ATOM 937 C CA . ASP A 1 119 ? 13.831 -4.209 -7.824 1.00 87.69 119 ASP A CA 1
ATOM 938 C C . ASP A 1 119 ? 12.874 -3.008 -7.687 1.00 87.69 119 ASP A C 1
ATOM 940 O O . ASP A 1 119 ? 13.108 -1.947 -8.261 1.00 87.69 119 ASP A O 1
ATOM 944 N N . GLY A 1 120 ? 11.803 -3.153 -6.902 1.00 89.50 120 GLY A N 1
ATOM 945 C CA . GLY A 1 120 ? 10.769 -2.146 -6.702 1.00 89.50 120 GLY A CA 1
ATOM 946 C C . GLY A 1 120 ? 9.705 -2.129 -7.798 1.00 89.50 120 GLY A C 1
ATOM 947 O O . GLY A 1 120 ? 8.806 -1.290 -7.737 1.00 89.50 120 GLY A O 1
ATOM 948 N N . SER A 1 121 ? 9.761 -3.025 -8.787 1.00 91.06 121 SER A N 1
ATOM 949 C CA . SER A 1 121 ? 8.741 -3.141 -9.831 1.00 91.06 121 SER A CA 1
ATOM 950 C C . SER A 1 121 ? 7.507 -3.905 -9.340 1.00 91.06 121 SER A C 1
ATOM 952 O O . SER A 1 121 ? 7.604 -4.828 -8.535 1.00 91.06 121 SER A O 1
ATOM 954 N N . HIS A 1 122 ? 6.326 -3.545 -9.842 1.00 92.12 122 HIS A N 1
ATOM 955 C CA . HIS A 1 122 ? 5.094 -4.284 -9.573 1.00 92.12 122 HIS A CA 1
ATOM 956 C C . HIS A 1 122 ? 4.782 -5.198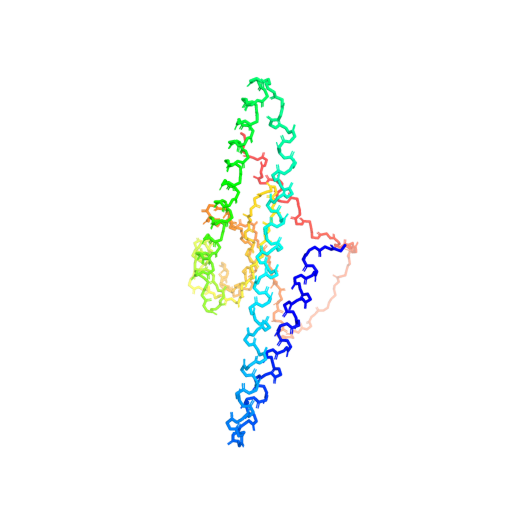 -10.759 1.00 92.12 122 HIS A C 1
ATOM 958 O O . HIS A 1 122 ? 4.575 -4.715 -11.876 1.00 92.12 122 HIS A O 1
ATOM 964 N N . SER A 1 123 ? 4.709 -6.510 -10.522 1.00 90.25 123 SER A N 1
ATOM 965 C CA . SER A 1 123 ? 4.605 -7.530 -11.583 1.00 90.25 123 SER A CA 1
ATOM 966 C C . SER A 1 123 ? 3.476 -7.250 -12.586 1.00 90.25 123 SER A C 1
ATOM 968 O O . SER A 1 123 ? 3.700 -7.238 -13.797 1.00 90.25 123 SER A O 1
ATOM 970 N N . ARG A 1 124 ? 2.286 -6.920 -12.074 1.00 88.50 124 ARG A N 1
ATOM 971 C CA . ARG A 1 124 ? 1.106 -6.601 -12.885 1.00 88.50 124 ARG A CA 1
ATOM 972 C C . ARG A 1 124 ? 1.223 -5.288 -13.669 1.00 88.50 124 ARG A C 1
ATOM 974 O O . ARG A 1 124 ? 0.718 -5.195 -14.779 1.00 88.50 124 ARG A O 1
ATOM 981 N N . VAL A 1 125 ? 1.918 -4.280 -13.134 1.00 91.31 125 VAL A N 1
ATOM 982 C CA . VAL A 1 125 ? 2.173 -3.022 -13.863 1.00 91.31 125 VAL A CA 1
ATOM 983 C C . VAL A 1 125 ? 3.117 -3.296 -15.027 1.00 91.31 125 VAL A C 1
ATOM 985 O O . VAL A 1 125 ? 2.874 -2.845 -16.143 1.00 91.31 125 VAL A O 1
ATOM 988 N N . VAL A 1 126 ? 4.165 -4.085 -14.784 1.00 93.06 126 VAL A N 1
ATOM 989 C CA . VAL A 1 126 ? 5.139 -4.466 -15.810 1.00 93.06 126 VAL A CA 1
ATOM 990 C C . VAL A 1 126 ? 4.485 -5.294 -16.913 1.00 93.06 126 VAL A C 1
ATOM 992 O O . VAL A 1 126 ? 4.763 -5.043 -18.084 1.00 93.06 126 VAL A O 1
ATOM 995 N N . SER A 1 127 ? 3.612 -6.252 -16.580 1.00 91.19 127 SER A N 1
ATOM 996 C CA . SER A 1 127 ? 2.904 -7.042 -17.595 1.00 91.19 127 SER A CA 1
ATOM 997 C C . SER A 1 127 ? 1.990 -6.166 -18.447 1.00 91.19 127 SER A C 1
ATOM 999 O O . SER A 1 127 ? 2.122 -6.181 -19.669 1.00 91.19 127 SER A O 1
ATOM 1001 N N . THR A 1 128 ? 1.156 -5.331 -17.814 1.00 89.56 128 THR A N 1
ATOM 1002 C CA . THR A 1 128 ? 0.278 -4.393 -18.527 1.00 89.56 128 THR A CA 1
ATOM 1003 C C . THR A 1 128 ? 1.093 -3.450 -19.405 1.00 89.56 128 THR A C 1
ATOM 1005 O O . THR A 1 128 ? 0.721 -3.179 -20.541 1.00 89.56 128 THR A O 1
ATOM 1008 N N . PHE A 1 129 ? 2.238 -2.964 -18.925 1.00 90.25 129 PHE A N 1
ATOM 1009 C CA . PHE A 1 129 ? 3.095 -2.093 -19.718 1.00 90.25 129 PHE A CA 1
ATOM 1010 C C . PHE A 1 129 ? 3.703 -2.806 -20.934 1.00 90.25 129 PHE A C 1
ATOM 1012 O O . PHE A 1 129 ? 3.644 -2.285 -22.047 1.00 90.25 129 PHE A O 1
ATOM 1019 N N . LYS A 1 130 ? 4.247 -4.014 -20.746 1.00 91.88 130 LYS A N 1
ATOM 1020 C CA . LYS A 1 130 ? 4.852 -4.812 -21.821 1.00 91.88 130 LYS A CA 1
ATOM 1021 C C . LYS A 1 130 ? 3.869 -5.139 -22.941 1.00 91.88 130 LYS A C 1
ATOM 1023 O O . LYS A 1 130 ? 4.283 -5.152 -24.095 1.00 91.88 130 LYS A O 1
ATOM 1028 N N . GLU A 1 131 ? 2.591 -5.344 -22.628 1.00 90.00 131 GLU A N 1
ATOM 1029 C CA . GLU A 1 131 ? 1.534 -5.546 -23.632 1.00 90.00 131 GLU A CA 1
ATOM 1030 C C . GLU A 1 131 ? 1.365 -4.345 -24.577 1.00 90.00 131 GLU A C 1
ATOM 1032 O O . GLU A 1 131 ? 0.976 -4.517 -25.730 1.00 90.00 131 GLU A O 1
ATOM 1037 N N . HIS A 1 132 ? 1.704 -3.139 -24.114 1.00 86.00 132 HIS A N 1
ATOM 1038 C CA . HIS A 1 132 ? 1.630 -1.907 -24.900 1.00 86.00 132 HIS A CA 1
ATOM 1039 C C . HIS A 1 132 ? 2.971 -1.524 -25.553 1.00 86.00 132 HIS A C 1
ATOM 1041 O O . HIS A 1 132 ? 3.024 -0.577 -26.342 1.00 86.00 132 HIS A O 1
ATOM 1047 N N . MET A 1 133 ? 4.066 -2.231 -25.251 1.00 86.56 133 MET A N 1
ATOM 1048 C CA . MET A 1 133 ? 5.376 -1.955 -25.840 1.00 86.56 133 MET A CA 1
ATOM 1049 C C . MET A 1 133 ? 5.500 -2.532 -27.250 1.00 86.56 133 MET A C 1
ATOM 1051 O O . MET A 1 133 ? 5.112 -3.664 -27.519 1.00 86.56 133 MET A O 1
ATOM 1055 N N . HIS A 1 134 ? 6.167 -1.788 -28.136 1.00 87.06 134 HIS A N 1
ATOM 1056 C CA . HIS A 1 134 ? 6.520 -2.294 -29.465 1.00 87.06 134 HIS A CA 1
ATOM 1057 C C . HIS A 1 134 ? 7.489 -3.487 -29.402 1.00 87.06 134 HIS A C 1
ATOM 1059 O O . HIS A 1 134 ? 7.340 -4.446 -30.153 1.00 87.06 134 HIS A O 1
ATOM 1065 N N . ASN A 1 135 ? 8.480 -3.424 -28.504 1.00 90.62 135 ASN A N 1
ATOM 1066 C CA . ASN A 1 135 ? 9.442 -4.498 -28.268 1.00 90.62 135 ASN A CA 1
ATOM 1067 C C . ASN A 1 135 ? 9.505 -4.841 -26.764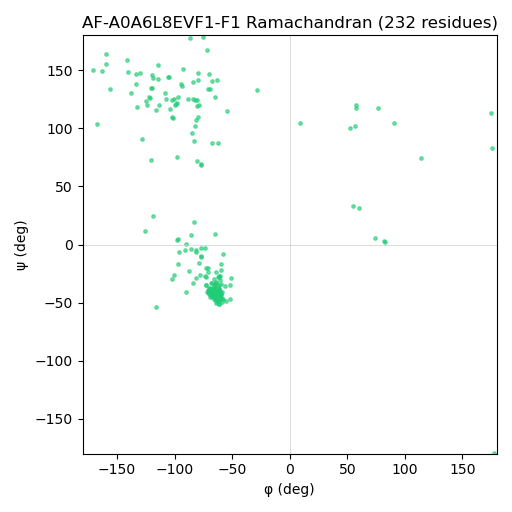 1.00 90.62 135 ASN A C 1
ATOM 1069 O O . ASN A 1 135 ? 10.309 -4.246 -26.038 1.00 90.62 135 ASN A O 1
ATOM 1073 N N . PRO A 1 136 ? 8.682 -5.791 -26.284 1.00 93.12 136 PRO A N 1
ATOM 1074 C CA . PRO A 1 136 ? 8.621 -6.163 -24.868 1.00 93.12 136 PRO A CA 1
ATOM 1075 C C . PRO A 1 136 ? 9.932 -6.732 -24.308 1.00 93.12 136 PRO A C 1
ATOM 1077 O O . PRO A 1 136 ? 10.211 -6.574 -23.117 1.00 93.12 136 PRO A O 1
ATOM 1080 N N . ASP A 1 137 ? 10.751 -7.361 -25.156 1.00 94.00 137 ASP A N 1
ATOM 1081 C CA . ASP A 1 137 ? 12.020 -7.988 -24.759 1.00 94.00 137 ASP A CA 1
ATOM 1082 C C . ASP A 1 137 ? 13.102 -6.953 -24.431 1.00 94.00 137 ASP A C 1
ATOM 1084 O O . ASP A 1 137 ? 14.060 -7.245 -23.718 1.00 94.00 137 ASP A O 1
ATOM 1088 N N . SER A 1 138 ? 12.938 -5.723 -24.921 1.00 93.19 138 SER A N 1
ATOM 1089 C CA . SER A 1 138 ? 13.840 -4.605 -24.628 1.00 93.19 138 SER A CA 1
ATOM 1090 C C . SER A 1 138 ? 13.568 -3.916 -23.287 1.00 93.19 138 SER A C 1
ATOM 1092 O O . SER A 1 138 ? 14.304 -3.002 -22.914 1.00 93.19 138 SER A O 1
ATOM 1094 N N . PHE A 1 139 ? 12.509 -4.316 -22.577 1.00 94.81 139 PHE A N 1
ATOM 1095 C CA . PHE A 1 139 ? 12.113 -3.696 -21.319 1.00 94.81 139 PHE A CA 1
ATOM 1096 C C . PHE A 1 139 ? 13.162 -3.898 -20.225 1.00 94.81 139 PHE A C 1
ATOM 1098 O O . PHE A 1 139 ? 13.502 -5.026 -19.864 1.00 94.81 139 PHE A O 1
ATOM 1105 N N . GLN A 1 140 ? 13.571 -2.795 -19.611 1.00 94.56 140 GLN A N 1
ATOM 1106 C CA . GLN A 1 140 ? 14.375 -2.791 -18.400 1.00 94.56 140 GLN A CA 1
ATOM 1107 C C . GLN A 1 140 ? 13.771 -1.810 -17.392 1.00 94.56 140 GLN A C 1
ATOM 1109 O O . GLN A 1 140 ? 13.693 -0.607 -17.646 1.00 94.56 140 GLN A O 1
ATOM 1114 N N . HIS A 1 141 ? 13.355 -2.322 -16.236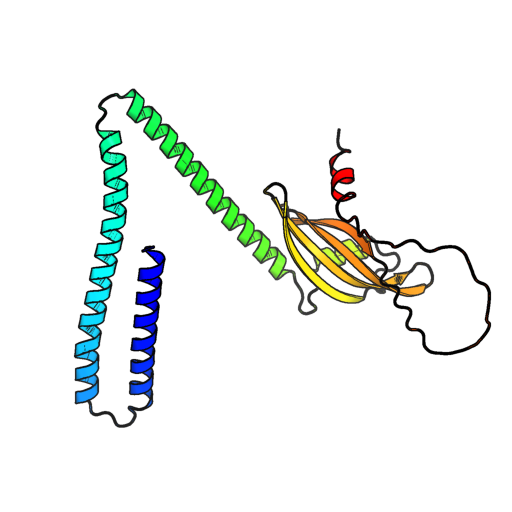 1.00 95.81 141 HIS A N 1
ATOM 1115 C CA . HIS A 1 141 ? 12.911 -1.495 -15.115 1.00 95.81 141 HIS A CA 1
ATOM 1116 C C . HIS A 1 141 ? 14.089 -0.692 -14.538 1.00 95.81 141 HIS A C 1
ATOM 1118 O O . HIS A 1 141 ? 15.218 -1.185 -14.500 1.00 95.81 141 HIS A O 1
ATOM 1124 N N . VAL A 1 142 ? 13.838 0.565 -14.157 1.00 94.88 142 VAL A N 1
ATOM 1125 C CA . VAL A 1 142 ? 14.837 1.448 -13.531 1.00 94.88 142 VAL A CA 1
ATOM 1126 C C . VAL A 1 142 ? 14.416 1.814 -12.114 1.0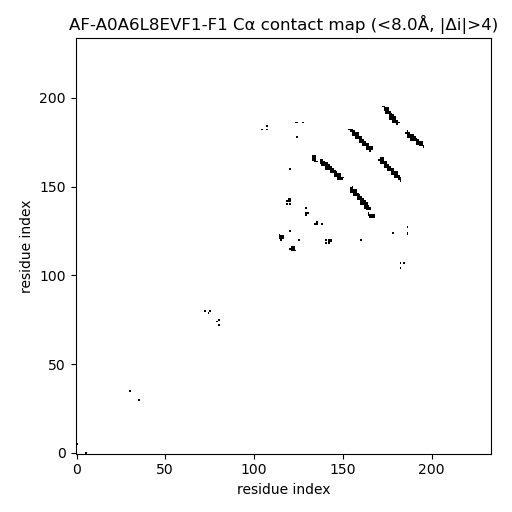0 94.88 142 VAL A C 1
ATOM 1128 O O . VAL A 1 142 ? 15.199 1.646 -11.183 1.00 94.88 142 VAL A O 1
ATOM 1131 N N . SER A 1 143 ? 13.201 2.334 -11.946 1.00 95.25 143 SER A N 1
ATOM 1132 C CA . SER A 1 143 ? 12.637 2.660 -10.636 1.00 95.25 143 SER A CA 1
ATOM 1133 C C . SER A 1 143 ? 11.117 2.751 -10.708 1.00 95.25 143 SER A C 1
ATOM 1135 O O . SER A 1 143 ? 10.547 3.013 -11.767 1.00 95.25 143 SER A O 1
ATOM 1137 N N . SER A 1 144 ? 10.456 2.542 -9.571 1.00 95.25 144 SER A N 1
ATOM 1138 C CA . SER A 1 144 ? 9.035 2.841 -9.413 1.00 95.25 144 SER A CA 1
ATOM 1139 C C . SER A 1 144 ? 8.801 3.592 -8.112 1.00 95.25 144 SER A C 1
ATOM 1141 O O . SER A 1 144 ? 9.352 3.231 -7.073 1.00 95.25 144 SER A O 1
ATOM 1143 N N . GLU A 1 145 ? 7.950 4.606 -8.170 1.00 93.75 145 GLU A N 1
ATOM 1144 C CA . GLU A 1 145 ? 7.454 5.335 -7.010 1.00 93.75 145 GLU A CA 1
ATOM 1145 C C . GLU A 1 145 ? 5.951 5.107 -6.863 1.00 93.75 145 GLU A C 1
ATOM 1147 O O . GLU A 1 145 ? 5.220 5.035 -7.854 1.00 93.75 145 GLU A O 1
ATOM 1152 N N . TYR A 1 146 ? 5.501 4.996 -5.615 1.00 91.50 146 TYR A N 1
ATOM 1153 C CA . TYR A 1 146 ? 4.122 4.684 -5.260 1.00 91.50 146 TYR A CA 1
ATOM 1154 C C . TYR A 1 146 ? 3.578 5.784 -4.351 1.00 91.50 146 TYR A C 1
ATOM 1156 O O . TYR A 1 146 ? 4.113 6.016 -3.265 1.00 91.50 146 TYR A O 1
ATOM 1164 N N . GLU A 1 147 ? 2.511 6.441 -4.788 1.00 90.00 147 GLU A N 1
ATOM 1165 C CA . GLU A 1 147 ? 1.844 7.527 -4.073 1.00 90.00 147 GLU A CA 1
ATOM 1166 C C . GLU A 1 147 ? 0.378 7.145 -3.828 1.00 90.00 147 GLU A C 1
ATOM 1168 O O . GLU A 1 147 ? -0.336 6.782 -4.762 1.00 90.00 147 GLU A O 1
ATOM 1173 N N . ASP A 1 148 ? -0.065 7.200 -2.571 1.00 87.19 148 ASP A N 1
ATOM 1174 C CA . ASP A 1 148 ? -1.476 7.027 -2.201 1.00 87.19 148 ASP A CA 1
ATOM 1175 C C . ASP A 1 148 ? -2.198 8.363 -2.391 1.00 87.19 148 ASP A C 1
ATOM 1177 O O . ASP A 1 148 ? -1.774 9.393 -1.858 1.00 87.19 148 ASP A O 1
ATOM 1181 N N . ILE A 1 149 ? -3.265 8.348 -3.184 1.00 86.50 149 ILE A N 1
ATOM 1182 C CA . ILE A 1 149 ? -4.064 9.519 -3.521 1.00 86.50 149 ILE A CA 1
ATOM 1183 C C . ILE A 1 149 ? -5.515 9.231 -3.164 1.00 86.50 149 ILE A C 1
ATOM 1185 O O . ILE A 1 149 ? -6.134 8.307 -3.687 1.00 86.50 149 ILE A O 1
ATOM 1189 N N . GLU A 1 150 ? -6.095 10.088 -2.332 1.00 84.00 150 GLU A N 1
ATOM 1190 C CA . GLU A 1 150 ? -7.528 10.085 -2.062 1.00 84.00 150 GLU A CA 1
ATOM 1191 C C . GLU A 1 150 ? -8.213 11.155 -2.922 1.00 84.00 150 GLU A C 1
ATOM 1193 O O . GLU A 1 150 ? -7.879 12.342 -2.846 1.00 84.00 150 GLU A O 1
ATOM 1198 N N . LYS A 1 151 ? -9.171 10.745 -3.758 1.00 79.81 151 LYS A N 1
ATOM 1199 C CA . LYS A 1 151 ? -9.961 11.650 -4.603 1.00 79.81 151 LYS A CA 1
ATOM 1200 C C . LYS A 1 151 ? -11.426 11.226 -4.588 1.00 79.81 151 LYS A C 1
ATOM 1202 O O . LYS A 1 151 ? -11.740 10.060 -4.796 1.00 79.81 151 LYS A O 1
ATOM 1207 N N . ASP A 1 152 ? -12.323 12.179 -4.335 1.00 81.94 152 ASP A N 1
ATOM 1208 C CA . ASP A 1 152 ? -13.776 11.953 -4.278 1.00 81.94 152 ASP A CA 1
ATOM 1209 C C . ASP A 1 152 ? -14.191 10.843 -3.284 1.00 81.94 152 ASP A C 1
ATOM 1211 O O . ASP A 1 152 ? -15.145 10.102 -3.510 1.00 81.94 152 ASP A O 1
ATOM 1215 N N . GLY A 1 153 ? -13.447 10.709 -2.177 1.00 74.56 153 GLY A N 1
ATOM 1216 C CA . GLY A 1 153 ? -13.667 9.681 -1.149 1.00 74.56 153 GLY A CA 1
ATOM 1217 C C . GLY A 1 153 ? -13.234 8.265 -1.549 1.00 74.56 153 GLY A C 1
ATOM 1218 O O . GLY A 1 153 ? -13.473 7.325 -0.789 1.00 74.56 153 GLY A O 1
ATOM 1219 N N . LYS A 1 154 ? -12.600 8.114 -2.719 1.00 77.88 154 LYS A N 1
ATOM 1220 C CA . LYS A 1 154 ? -12.012 6.865 -3.211 1.00 77.88 154 LYS A CA 1
ATOM 1221 C C . LYS A 1 154 ? -10.493 6.910 -3.113 1.00 77.88 154 LYS A C 1
ATOM 1223 O O . LYS A 1 154 ? -9.889 7.964 -3.333 1.00 77.88 154 LYS A O 1
ATOM 1228 N N . HIS A 1 155 ? -9.885 5.771 -2.805 1.00 79.38 155 HIS A N 1
ATOM 1229 C CA . HIS A 1 155 ? -8.428 5.637 -2.782 1.00 79.38 155 HIS A CA 1
ATOM 1230 C C . HIS A 1 155 ? -7.894 5.108 -4.103 1.00 79.38 155 HIS A C 1
ATOM 1232 O O . HIS A 1 155 ? -8.429 4.162 -4.678 1.00 79.38 155 HIS A O 1
ATOM 1238 N N . TYR A 1 156 ? -6.787 5.695 -4.531 1.00 85.31 156 TYR A N 1
ATOM 1239 C CA . TYR A 1 156 ? -6.054 5.313 -5.720 1.00 85.31 156 TYR A CA 1
ATOM 1240 C C . TYR A 1 156 ? -4.571 5.229 -5.389 1.00 85.31 156 TYR A C 1
ATOM 1242 O O . TYR A 1 156 ? -4.061 6.036 -4.613 1.00 85.31 156 TYR A O 1
ATOM 1250 N N . TYR A 1 157 ? -3.854 4.316 -6.037 1.00 87.38 157 TYR A N 1
ATOM 1251 C CA . TYR A 1 157 ? -2.393 4.361 -6.029 1.00 87.38 157 TYR A CA 1
ATOM 1252 C C . TYR A 1 157 ? -1.903 4.891 -7.354 1.00 87.38 157 TYR A C 1
ATOM 1254 O O . TYR A 1 157 ? -2.096 4.257 -8.391 1.00 87.38 157 TYR A O 1
ATOM 1262 N N . LYS A 1 158 ? -1.236 6.037 -7.318 1.00 90.75 158 LYS A N 1
ATOM 1263 C CA . LYS A 1 158 ? -0.484 6.534 -8.458 1.00 90.75 158 LYS A CA 1
ATOM 1264 C C . LYS A 1 158 ? 0.889 5.883 -8.457 1.00 90.75 158 LYS A C 1
ATOM 1266 O O . LYS A 1 158 ? 1.624 5.937 -7.473 1.00 90.75 158 LYS A O 1
ATOM 1271 N N . ILE A 1 159 ? 1.219 5.266 -9.579 1.00 93.19 159 ILE A N 1
ATOM 1272 C CA . ILE A 1 159 ? 2.459 4.532 -9.782 1.00 93.19 159 ILE A CA 1
ATOM 1273 C C . ILE A 1 159 ? 3.235 5.262 -10.867 1.00 93.19 159 ILE A C 1
ATOM 1275 O O . ILE A 1 159 ? 2.789 5.337 -12.014 1.00 93.19 159 ILE A O 1
ATOM 1279 N N . THR A 1 160 ? 4.391 5.802 -10.506 1.00 94.38 160 THR A N 1
ATOM 1280 C CA . THR A 1 160 ? 5.313 6.431 -11.452 1.00 94.38 160 THR A CA 1
ATOM 1281 C C . THR A 1 160 ? 6.424 5.438 -11.739 1.00 94.38 160 THR A C 1
ATOM 1283 O O . THR A 1 160 ? 7.240 5.166 -10.866 1.00 94.38 160 THR A O 1
ATOM 1286 N N . MET A 1 161 ? 6.446 4.867 -12.940 1.00 94.62 161 MET A N 1
ATOM 1287 C CA . MET A 1 161 ? 7.445 3.880 -13.346 1.00 94.62 161 MET A CA 1
ATOM 1288 C C . MET A 1 161 ? 8.419 4.497 -14.343 1.00 94.62 161 MET A C 1
ATOM 1290 O O . MET A 1 161 ? 8.010 4.987 -15.393 1.00 94.62 161 MET A O 1
ATOM 1294 N N . VAL A 1 162 ? 9.711 4.418 -14.044 1.00 94.62 162 VAL A N 1
ATOM 1295 C CA . VAL A 1 162 ? 10.789 4.754 -14.971 1.00 94.62 162 VAL A CA 1
ATOM 1296 C C . VAL A 1 162 ? 11.342 3.458 -15.547 1.00 94.62 162 VAL A C 1
ATOM 1298 O O . VAL A 1 162 ? 11.748 2.549 -14.816 1.00 94.62 162 VAL A O 1
ATOM 1301 N N . CYS A 1 163 ? 11.374 3.365 -16.871 1.00 93.94 163 CYS A N 1
ATOM 1302 C CA . CYS A 1 163 ? 11.890 2.197 -17.572 1.00 93.94 163 CYS A CA 1
ATOM 1303 C C . CYS A 1 163 ? 12.683 2.587 -18.819 1.00 93.94 163 CYS A C 1
ATOM 1305 O O . CYS A 1 163 ? 12.518 3.670 -19.386 1.00 93.94 163 CYS A O 1
ATOM 1307 N N . ARG A 1 164 ? 13.543 1.671 -19.258 1.00 93.44 164 ARG A N 1
ATOM 1308 C CA . ARG A 1 164 ? 14.225 1.723 -20.549 1.00 93.44 164 ARG A CA 1
ATOM 1309 C C . ARG A 1 164 ? 13.592 0.724 -21.501 1.00 93.44 164 ARG A C 1
ATOM 1311 O O . ARG A 1 164 ? 13.194 -0.366 -21.091 1.00 93.44 164 ARG A O 1
ATOM 1318 N N . GLY A 1 165 ? 13.527 1.098 -22.768 1.00 92.25 165 GLY A N 1
ATOM 1319 C CA . GLY A 1 165 ? 13.020 0.241 -23.829 1.00 92.25 165 GLY A CA 1
ATOM 1320 C C . GLY A 1 165 ? 13.509 0.698 -25.192 1.00 92.25 165 GLY A C 1
ATOM 1321 O O . GLY A 1 165 ? 14.000 1.814 -25.357 1.00 92.25 165 GLY A O 1
ATOM 1322 N N . THR A 1 166 ? 13.398 -0.179 -26.177 1.00 90.69 166 THR A N 1
ATOM 1323 C CA . THR A 1 166 ? 13.699 0.131 -27.568 1.00 90.69 166 THR A CA 1
ATOM 1324 C C . THR A 1 166 ? 12.453 0.690 -28.246 1.00 90.69 166 THR A C 1
ATOM 1326 O O . THR A 1 166 ? 11.398 0.055 -28.244 1.00 90.69 166 THR A O 1
ATOM 1329 N N . ASN A 1 167 ? 12.569 1.876 -28.842 1.00 87.94 167 ASN A N 1
ATOM 1330 C CA . ASN A 1 167 ? 11.486 2.468 -29.624 1.00 87.94 167 ASN A CA 1
ATOM 1331 C C . ASN A 1 167 ? 11.341 1.795 -31.006 1.00 87.94 167 ASN A C 1
ATOM 1333 O O . ASN A 1 167 ? 12.124 0.926 -31.390 1.00 87.94 167 ASN A O 1
ATOM 1337 N N . THR A 1 168 ? 10.364 2.236 -31.801 1.00 87.94 168 THR A N 1
ATOM 1338 C CA . THR A 1 168 ? 10.123 1.729 -33.167 1.00 87.94 168 THR A CA 1
ATOM 1339 C C . THR A 1 168 ? 11.304 1.916 -34.127 1.00 87.94 168 THR A C 1
ATOM 1341 O O . THR A 1 168 ? 11.347 1.273 -35.170 1.00 87.94 168 THR A O 1
ATOM 1344 N N . PHE A 1 169 ? 12.266 2.784 -33.797 1.00 90.31 169 PHE A N 1
ATOM 1345 C CA . PHE A 1 169 ? 13.464 3.057 -34.596 1.00 90.31 169 PHE A CA 1
ATOM 1346 C C . PHE A 1 169 ? 14.701 2.280 -34.125 1.00 90.31 169 PHE A C 1
ATOM 1348 O O . PHE A 1 169 ? 15.790 2.489 -34.657 1.00 90.31 169 PHE A O 1
ATOM 1355 N N . GLY A 1 170 ? 14.570 1.401 -33.128 1.00 87.19 170 GLY A N 1
ATOM 1356 C CA . GLY A 1 170 ? 15.703 0.639 -32.602 1.00 87.19 170 GLY A CA 1
ATOM 1357 C C . GLY A 1 170 ? 16.571 1.402 -31.594 1.00 87.19 170 GLY A C 1
ATOM 1358 O O . GLY A 1 170 ? 17.566 0.856 -31.123 1.00 87.19 170 GLY A O 1
ATOM 1359 N N . ALA A 1 171 ? 16.214 2.637 -31.229 1.00 88.25 171 ALA A N 1
ATOM 1360 C CA . ALA A 1 171 ? 16.947 3.417 -30.235 1.00 88.25 171 ALA A CA 1
ATOM 1361 C C . ALA A 1 171 ? 16.493 3.064 -28.812 1.00 88.25 171 ALA A C 1
ATOM 1363 O O . ALA A 1 171 ? 15.298 2.904 -28.558 1.00 88.25 171 ALA A O 1
ATOM 1364 N N . LEU A 1 172 ? 17.447 2.973 -27.880 1.00 89.50 172 LEU A N 1
ATOM 1365 C CA . LEU A 1 172 ? 17.163 2.793 -26.458 1.00 89.50 172 LEU A CA 1
ATOM 1366 C C . LEU A 1 172 ? 16.748 4.139 -25.848 1.00 89.50 172 LEU A C 1
ATOM 1368 O O . LEU A 1 172 ? 17.525 5.092 -25.873 1.00 89.50 172 LEU A O 1
ATOM 1372 N N . VAL A 1 173 ? 15.539 4.207 -25.298 1.00 91.50 173 VAL A N 1
ATOM 1373 C CA . VAL A 1 173 ? 14.963 5.414 -24.695 1.00 91.50 173 VAL A CA 1
ATOM 1374 C C . VAL A 1 173 ? 14.634 5.182 -23.225 1.00 91.50 173 VAL A C 1
ATOM 1376 O O . VAL A 1 173 ? 14.265 4.075 -22.833 1.00 91.50 173 VAL A O 1
ATOM 1379 N N . LEU A 1 174 ? 14.792 6.228 -22.412 1.00 92.69 174 LEU A N 1
ATOM 1380 C CA . LEU A 1 174 ? 14.349 6.270 -21.021 1.00 92.69 174 LEU A CA 1
ATOM 1381 C C . LEU A 1 174 ? 13.014 7.016 -20.972 1.00 92.69 174 LEU A C 1
ATOM 1383 O O . LEU A 1 174 ? 12.944 8.178 -21.367 1.00 92.69 174 LEU A O 1
ATOM 1387 N N . GLN A 1 175 ? 11.969 6.358 -20.488 1.00 90.88 175 GLN A N 1
ATOM 1388 C CA . GLN A 1 175 ? 10.628 6.930 -20.421 1.00 90.88 175 GLN A CA 1
ATOM 1389 C C . GLN A 1 175 ? 10.038 6.747 -19.029 1.00 90.88 175 GLN A C 1
ATOM 1391 O O . GLN A 1 175 ? 10.328 5.770 -18.332 1.00 90.88 175 GLN A O 1
ATOM 1396 N N . THR A 1 176 ? 9.216 7.715 -18.634 1.00 92.62 176 THR A N 1
ATOM 1397 C CA . THR A 1 176 ? 8.453 7.669 -17.388 1.00 92.62 176 THR A CA 1
ATOM 1398 C C . THR A 1 176 ? 6.987 7.457 -17.721 1.00 92.62 176 THR A C 1
ATOM 1400 O O . THR A 1 176 ? 6.437 8.184 -18.544 1.00 92.62 176 THR A O 1
ATOM 1403 N N . TYR A 1 177 ? 6.348 6.492 -17.074 1.00 91.69 177 TYR A N 1
ATOM 1404 C CA . TYR A 1 177 ? 4.938 6.164 -17.249 1.00 91.69 177 TYR A CA 1
ATOM 1405 C C . TYR A 1 177 ? 4.179 6.339 -15.941 1.00 91.69 177 TYR A C 1
ATOM 1407 O O . TYR A 1 177 ? 4.693 6.030 -14.865 1.00 91.69 177 TYR A O 1
ATOM 1415 N N . PHE A 1 178 ? 2.942 6.815 -16.051 1.00 92.62 178 PHE A N 1
ATOM 1416 C CA . PHE A 1 178 ? 2.054 7.044 -14.920 1.00 92.62 178 PHE A CA 1
ATOM 1417 C C . PHE A 1 178 ? 0.873 6.085 -14.996 1.00 92.62 178 PHE A C 1
ATOM 1419 O O . PHE A 1 178 ? 0.094 6.128 -15.950 1.00 92.62 178 PHE A O 1
ATOM 1426 N N . PHE A 1 179 ? 0.721 5.253 -13.973 1.00 92.56 179 PHE A N 1
ATOM 1427 C CA . PHE A 1 179 ? -0.417 4.356 -13.820 1.00 92.56 179 PHE A CA 1
ATOM 1428 C C . PHE A 1 179 ? -1.237 4.752 -12.601 1.00 92.56 179 PHE A C 1
ATOM 1430 O O . PHE A 1 179 ? -0.707 5.318 -11.644 1.00 92.56 179 PHE A O 1
ATOM 1437 N N . VAL A 1 180 ? -2.521 4.413 -12.625 1.00 91.38 180 VAL A N 1
ATOM 1438 C CA . VAL A 1 180 ? -3.371 4.413 -11.437 1.00 91.38 180 VAL A CA 1
ATOM 1439 C C . VAL A 1 180 ? -3.930 3.025 -11.212 1.00 91.38 180 VAL A C 1
ATOM 1441 O O . VAL A 1 180 ? -4.404 2.375 -12.145 1.00 91.38 180 VAL A O 1
ATOM 1444 N N . LEU A 1 181 ? -3.858 2.603 -9.956 1.00 88.25 181 LEU A N 1
ATOM 1445 C CA . LEU A 1 181 ? -4.579 1.464 -9.424 1.00 88.25 181 LEU A CA 1
ATOM 1446 C C . LEU A 1 181 ? -5.853 1.957 -8.737 1.00 88.25 181 LEU A C 1
ATOM 1448 O O . LEU A 1 181 ? -5.768 2.830 -7.868 1.00 88.25 181 LEU A O 1
ATOM 1452 N N . ASP A 1 182 ? -7.001 1.407 -9.115 1.00 84.25 182 ASP A N 1
ATOM 1453 C CA . ASP A 1 182 ? -8.279 1.676 -8.451 1.00 84.25 182 ASP A CA 1
ATOM 1454 C C . ASP A 1 182 ? -8.539 0.744 -7.248 1.00 84.25 182 ASP A C 1
ATOM 1456 O O . ASP A 1 182 ? -7.747 -0.145 -6.922 1.00 84.25 182 ASP A O 1
ATOM 1460 N N . GLU A 1 183 ? -9.663 0.961 -6.559 1.00 76.69 183 GLU A N 1
ATOM 1461 C CA . GLU A 1 183 ? -10.080 0.157 -5.399 1.00 76.69 183 GLU A CA 1
ATOM 1462 C C . GLU A 1 183 ? -10.366 -1.313 -5.754 1.00 76.69 183 GLU A C 1
ATOM 1464 O O . GLU A 1 183 ? -10.238 -2.190 -4.894 1.00 76.69 183 GLU A O 1
ATOM 1469 N N . ASP A 1 184 ? -10.686 -1.578 -7.024 1.00 78.94 184 ASP A N 1
ATOM 1470 C CA . ASP A 1 184 ? -10.938 -2.904 -7.592 1.00 78.94 184 ASP A CA 1
ATOM 1471 C C . ASP A 1 184 ? -9.642 -3.596 -8.056 1.00 78.94 184 ASP A C 1
ATOM 1473 O O . ASP A 1 184 ? -9.671 -4.673 -8.662 1.00 78.94 184 ASP A O 1
ATOM 1477 N N . ASN A 1 185 ? -8.485 -3.004 -7.739 1.00 75.94 185 ASN A N 1
ATOM 1478 C CA . ASN A 1 185 ? -7.162 -3.496 -8.098 1.00 75.94 185 ASN A CA 1
ATOM 1479 C C . ASN A 1 185 ? -6.965 -3.596 -9.625 1.00 75.94 185 ASN A C 1
ATOM 1481 O O . ASN A 1 185 ? -6.253 -4.482 -10.108 1.00 75.94 185 ASN A O 1
ATOM 1485 N N . GLN A 1 186 ? -7.606 -2.724 -10.404 1.00 84.25 186 GLN A N 1
ATOM 1486 C CA . GLN A 1 186 ? -7.393 -2.576 -11.841 1.00 84.25 186 GLN A CA 1
ATOM 1487 C C . GLN A 1 186 ? -6.368 -1.482 -12.118 1.00 84.25 186 GLN A C 1
ATOM 1489 O O . GLN A 1 186 ? -6.394 -0.404 -11.528 1.00 84.25 186 GLN A O 1
ATOM 1494 N N . ILE A 1 187 ? -5.453 -1.771 -13.044 1.00 87.44 187 ILE A N 1
ATOM 1495 C CA . ILE A 1 187 ? -4.359 -0.873 -13.421 1.00 87.44 187 ILE A CA 1
ATOM 1496 C C . ILE A 1 187 ? -4.716 -0.195 -14.735 1.00 87.44 187 ILE A C 1
ATOM 1498 O O . ILE A 1 187 ? -4.933 -0.871 -15.740 1.00 87.44 187 ILE A O 1
ATOM 1502 N N . SER A 1 188 ? -4.703 1.134 -14.737 1.00 86.75 188 SER A N 1
ATOM 1503 C CA . SER A 1 188 ? -4.906 1.955 -15.931 1.00 86.75 188 SER A CA 1
ATOM 1504 C C . SER A 1 188 ? -3.6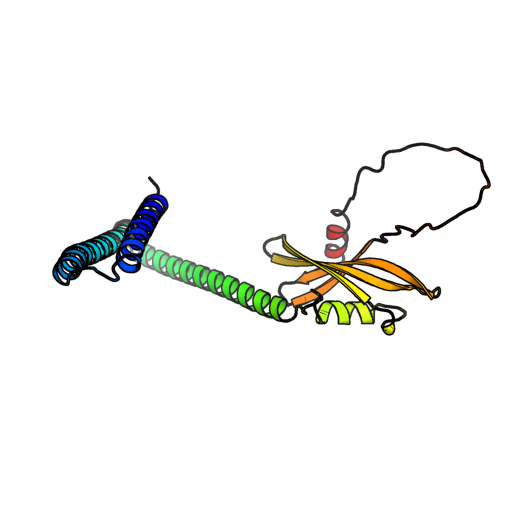86 2.833 -16.195 1.00 86.75 188 SER A C 1
ATOM 1506 O O . SER A 1 188 ? -3.159 3.460 -15.276 1.00 86.75 188 SER A O 1
ATOM 1508 N N . LEU A 1 189 ? -3.236 2.893 -17.450 1.00 87.06 189 LEU A N 1
ATOM 1509 C CA . LEU A 1 189 ? -2.197 3.823 -17.897 1.00 87.06 189 LEU A CA 1
ATOM 1510 C C . LEU A 1 189 ? -2.822 5.203 -18.144 1.00 87.06 189 LEU A C 1
ATOM 1512 O O . LEU A 1 189 ? -3.757 5.314 -18.932 1.00 87.06 189 LEU A O 1
ATOM 1516 N N . ILE A 1 190 ? -2.299 6.244 -17.494 1.00 89.38 190 ILE A N 1
ATOM 1517 C CA . ILE A 1 190 ? -2.826 7.618 -17.601 1.00 89.38 190 ILE A CA 1
ATOM 1518 C C . ILE A 1 190 ? -1.970 8.485 -18.519 1.00 89.38 190 ILE A C 1
ATOM 1520 O O . ILE A 1 190 ? -2.482 9.399 -19.158 1.00 89.38 190 ILE A O 1
ATOM 1524 N N . GLY A 1 191 ? -0.668 8.216 -18.611 1.00 86.75 191 GLY A N 1
ATOM 1525 C CA . GLY A 1 191 ? 0.196 8.989 -19.491 1.00 86.75 191 GLY A CA 1
ATOM 1526 C C . GLY A 1 191 ? 1.660 8.591 -19.426 1.00 86.75 191 GLY A C 1
ATOM 1527 O O . GLY A 1 191 ? 2.058 7.696 -18.677 1.00 86.75 191 GLY A O 1
ATOM 1528 N N . SER A 1 192 ? 2.463 9.298 -20.213 1.00 86.44 192 SER A N 1
ATOM 1529 C CA . SER A 1 192 ? 3.910 9.125 -20.297 1.00 86.44 192 SER A CA 1
ATOM 1530 C C . SER A 1 192 ? 4.618 10.472 -20.421 1.00 86.44 192 SER A C 1
ATOM 1532 O O . SER A 1 192 ? 4.083 11.402 -21.019 1.00 86.44 192 SER A O 1
ATOM 1534 N N . SER A 1 193 ? 5.831 10.561 -19.882 1.00 85.81 193 SER A N 1
ATOM 1535 C CA . SER A 1 193 ? 6.743 11.694 -20.040 1.00 85.81 193 SER A CA 1
ATOM 1536 C C . SER A 1 193 ? 8.057 11.211 -20.646 1.00 85.81 193 SER A C 1
ATOM 1538 O O . SER A 1 193 ? 8.695 10.288 -20.125 1.00 85.81 193 SER A O 1
ATOM 1540 N N . ASP A 1 194 ? 8.470 11.861 -21.731 1.00 78.44 194 ASP A N 1
ATOM 1541 C CA . ASP A 1 194 ? 9.750 11.608 -22.381 1.00 78.44 194 ASP A CA 1
ATOM 1542 C C . ASP A 1 194 ? 10.851 12.376 -21.650 1.00 78.44 194 ASP A C 1
ATOM 1544 O O . ASP A 1 194 ? 11.044 13.576 -21.851 1.00 78.44 194 ASP A O 1
ATOM 1548 N N . ASN A 1 195 ? 11.619 11.675 -20.818 1.00 60.41 195 ASN A N 1
ATOM 1549 C CA . ASN A 1 195 ? 12.822 12.238 -20.213 1.00 60.41 195 ASN A CA 1
ATOM 1550 C C . ASN A 1 195 ? 13.957 12.154 -21.238 1.00 60.41 195 ASN A C 1
ATOM 1552 O O . ASN A 1 195 ? 14.864 11.328 -21.131 1.00 60.41 195 ASN A O 1
ATOM 1556 N N . THR A 1 196 ? 13.884 12.995 -22.271 1.00 50.09 196 THR A N 1
ATOM 1557 C CA . THR A 1 196 ? 14.951 13.111 -23.272 1.00 50.09 196 THR A CA 1
ATOM 1558 C C . THR A 1 196 ? 16.102 13.932 -22.691 1.00 50.09 196 THR A C 1
ATOM 1560 O O . THR A 1 196 ? 16.379 15.046 -23.124 1.00 50.09 196 THR A O 1
ATOM 1563 N N . GLU A 1 197 ? 16.807 13.380 -21.707 1.00 44.03 197 GLU A N 1
ATOM 1564 C CA . GLU A 1 197 ? 18.198 13.760 -21.479 1.00 44.03 197 GLU A CA 1
ATOM 1565 C C . GLU A 1 197 ? 19.046 12.930 -22.436 1.00 44.03 197 GLU A C 1
ATOM 1567 O O . GLU A 1 197 ? 19.465 11.804 -22.159 1.00 44.03 197 GLU A O 1
ATOM 1572 N N . ALA A 1 198 ? 19.248 13.486 -23.630 1.00 37.28 198 ALA A N 1
ATOM 1573 C CA . ALA A 1 198 ? 20.249 12.991 -24.550 1.00 37.28 198 ALA A CA 1
ATOM 1574 C C . ALA A 1 198 ? 21.601 12.972 -23.822 1.00 37.28 198 ALA A C 1
ATOM 1576 O O . ALA A 1 198 ? 22.146 14.014 -23.461 1.00 37.28 198 ALA A O 1
ATOM 1577 N N . SER A 1 199 ? 22.149 11.774 -23.625 1.00 35.94 199 SER A N 1
ATOM 1578 C CA . SER A 1 199 ? 23.553 11.580 -23.283 1.00 35.94 199 SER A CA 1
ATOM 1579 C C . SER A 1 199 ? 24.398 12.116 -24.445 1.00 35.94 199 SER A C 1
ATOM 1581 O O . SER A 1 199 ? 24.693 11.407 -25.405 1.00 35.94 199 SER A O 1
ATOM 1583 N N . SER A 1 200 ? 24.717 13.411 -24.418 1.00 33.12 200 SER A N 1
ATOM 1584 C CA . SER A 1 200 ? 25.576 14.045 -25.411 1.00 33.12 200 SER A CA 1
ATOM 1585 C C . SER A 1 200 ? 27.037 13.855 -25.009 1.00 33.12 200 SER A C 1
ATOM 1587 O O . SER A 1 200 ? 27.587 14.632 -24.226 1.00 33.12 200 SER A O 1
ATOM 1589 N N . VAL A 1 201 ? 27.677 12.830 -25.571 1.00 32.78 201 VAL A N 1
ATOM 1590 C CA . VAL A 1 201 ? 29.137 12.748 -25.672 1.00 32.78 201 VAL A CA 1
ATOM 1591 C C . VAL A 1 201 ? 29.544 13.104 -27.107 1.00 32.78 201 VAL A C 1
ATOM 1593 O O . VAL A 1 201 ? 29.347 12.326 -28.032 1.00 32.78 201 VAL A O 1
ATOM 1596 N N . ASN A 1 202 ? 30.161 14.287 -27.202 1.00 29.47 202 ASN A N 1
ATOM 1597 C CA . ASN A 1 202 ? 31.157 14.782 -28.162 1.00 29.47 202 ASN A CA 1
ATOM 1598 C C . ASN A 1 202 ? 30.796 15.220 -29.602 1.00 29.47 202 ASN A C 1
ATOM 1600 O O . ASN A 1 202 ? 30.486 14.413 -30.468 1.00 29.47 202 ASN A O 1
ATOM 1604 N N . THR A 1 203 ? 31.072 16.526 -29.812 1.00 34.38 203 THR A N 1
ATOM 1605 C CA . THR A 1 203 ? 31.725 17.215 -30.960 1.00 34.38 203 THR A CA 1
ATOM 1606 C C . THR A 1 203 ? 31.100 17.031 -32.346 1.00 34.38 203 THR A C 1
ATOM 1608 O O . THR A 1 203 ? 31.069 15.933 -32.868 1.00 34.38 203 THR A O 1
ATOM 1611 N N . GLU A 1 204 ? 30.648 18.076 -33.044 1.00 25.12 204 GLU A N 1
ATOM 1612 C CA . GLU A 1 204 ? 31.486 19.147 -33.597 1.00 25.12 204 GLU A CA 1
ATOM 1613 C C . GLU A 1 204 ? 30.609 20.305 -34.146 1.00 25.12 204 GLU A C 1
ATOM 1615 O O . GLU A 1 204 ? 29.475 20.106 -34.574 1.00 25.12 204 GLU A O 1
ATOM 1620 N N . LYS A 1 205 ? 31.159 21.526 -34.095 1.00 29.20 205 LYS A N 1
ATOM 1621 C CA . LYS A 1 205 ? 30.688 22.800 -34.681 1.00 29.20 205 LYS A CA 1
ATOM 1622 C C . LYS A 1 205 ? 29.842 22.671 -35.963 1.00 29.20 205 LYS A C 1
ATOM 1624 O O . LYS A 1 205 ? 30.363 22.156 -36.938 1.00 29.20 205 LYS A O 1
ATOM 1629 N N . VAL A 1 206 ? 28.702 23.374 -36.033 1.00 28.38 206 VAL A N 1
ATOM 1630 C CA . VAL A 1 206 ? 28.453 24.522 -36.944 1.00 28.38 206 VAL A CA 1
ATOM 1631 C C . VAL A 1 206 ? 27.345 25.400 -36.342 1.00 28.38 206 VAL A C 1
ATOM 1633 O O . VAL A 1 206 ? 26.330 24.923 -35.850 1.00 28.38 206 VAL A O 1
ATOM 1636 N N . SER A 1 207 ? 27.599 26.703 -36.352 1.00 28.02 207 SER A N 1
ATOM 1637 C CA . SER A 1 207 ? 26.839 27.796 -35.752 1.00 28.02 207 SER A CA 1
ATOM 1638 C C . SER A 1 207 ? 25.820 28.458 -36.695 1.00 28.02 207 SER A C 1
ATOM 1640 O O . SER A 1 207 ? 26.126 28.647 -37.868 1.00 28.02 207 SER A O 1
ATOM 1642 N N . ALA A 1 208 ? 24.752 28.981 -36.071 1.00 30.27 208 ALA A N 1
ATOM 1643 C CA . ALA A 1 208 ? 24.011 30.227 -36.362 1.00 30.27 208 ALA A CA 1
ATOM 1644 C C . ALA A 1 208 ? 22.793 30.218 -37.321 1.00 30.27 208 ALA A C 1
ATOM 1646 O O . ALA A 1 208 ? 22.958 30.245 -38.534 1.00 30.27 208 ALA A O 1
ATOM 1647 N N . SER A 1 209 ? 21.576 30.308 -36.746 1.00 27.75 209 SER A N 1
ATOM 1648 C CA . SER A 1 209 ? 20.686 31.510 -36.672 1.00 27.75 209 SER A CA 1
ATOM 1649 C C . SER A 1 209 ? 19.331 31.087 -36.032 1.00 27.75 209 SER A C 1
ATOM 1651 O O . SER A 1 209 ? 18.707 30.187 -36.583 1.00 27.75 209 SER A O 1
ATOM 1653 N N . VAL A 1 210 ? 18.868 31.487 -34.828 1.00 30.11 210 VAL A N 1
ATOM 1654 C CA . VAL A 1 210 ? 18.528 32.834 -34.277 1.00 30.11 210 VAL A CA 1
ATOM 1655 C C . VAL A 1 210 ? 17.454 33.501 -35.164 1.00 30.11 210 VAL A C 1
ATOM 1657 O O . VAL A 1 210 ? 17.734 33.697 -36.337 1.00 30.11 210 VAL A O 1
ATOM 1660 N N . ASP A 1 211 ? 16.218 33.855 -34.785 1.00 24.05 211 ASP A N 1
ATOM 1661 C CA . ASP A 1 211 ? 15.511 34.107 -33.515 1.00 24.05 211 ASP A CA 1
ATOM 1662 C C . ASP A 1 211 ? 13.983 34.068 -33.769 1.00 24.05 211 ASP A C 1
ATOM 1664 O O . ASP A 1 211 ? 13.546 34.524 -34.826 1.00 24.05 211 ASP A O 1
ATOM 1668 N N . ALA A 1 212 ? 13.176 33.651 -32.780 1.00 26.80 212 ALA A N 1
ATOM 1669 C CA . ALA A 1 212 ? 11.872 34.270 -32.474 1.00 26.80 212 ALA A CA 1
ATOM 1670 C C . ALA A 1 212 ? 11.304 33.792 -31.115 1.00 26.80 212 ALA A C 1
ATOM 1672 O O . ALA A 1 212 ? 10.756 32.702 -31.014 1.00 26.80 212 ALA A O 1
ATOM 1673 N N . ALA A 1 213 ? 11.425 34.677 -30.114 1.00 26.50 213 ALA A N 1
ATOM 1674 C CA . ALA A 1 213 ? 10.519 34.938 -28.979 1.00 26.50 213 ALA A CA 1
ATOM 1675 C C . ALA A 1 213 ? 10.072 33.745 -28.099 1.00 26.50 213 ALA A C 1
ATOM 1677 O O . ALA A 1 213 ? 9.198 32.970 -28.458 1.00 26.50 213 ALA A O 1
ATOM 1678 N N . VAL A 1 214 ? 10.674 33.532 -26.922 1.00 26.98 214 VAL A N 1
ATOM 1679 C CA . VAL A 1 214 ? 10.376 34.223 -25.641 1.00 26.98 214 VAL A CA 1
ATOM 1680 C C . VAL A 1 214 ? 8.907 34.100 -25.225 1.00 26.98 214 VAL A C 1
ATOM 1682 O O . VAL A 1 214 ? 8.049 34.848 -25.682 1.00 26.98 214 VAL A O 1
ATOM 1685 N N . GLY A 1 215 ? 8.662 33.203 -24.269 1.00 23.97 215 GLY A N 1
ATOM 1686 C CA . GLY A 1 215 ? 7.403 33.092 -23.543 1.00 23.97 215 GLY A CA 1
ATOM 1687 C C . GLY A 1 215 ? 7.416 31.896 -22.598 1.00 23.97 215 GLY A C 1
ATOM 1688 O O . GLY A 1 215 ? 6.982 30.821 -22.978 1.00 23.97 215 GLY A O 1
ATOM 1689 N N . VAL A 1 216 ? 7.997 32.091 -21.411 1.00 35.22 216 VAL A N 1
ATOM 1690 C CA . VAL A 1 216 ? 7.643 31.453 -20.128 1.00 35.22 216 VAL A CA 1
ATOM 1691 C C . VAL A 1 216 ? 6.626 30.303 -20.247 1.00 35.22 216 VAL A C 1
ATOM 1693 O O . VAL A 1 216 ? 5.435 30.560 -20.386 1.00 35.22 216 VAL A O 1
ATOM 1696 N N . VAL A 1 217 ? 7.067 29.046 -20.134 1.00 33.66 217 VAL A N 1
ATOM 1697 C CA . VAL A 1 217 ? 6.148 27.919 -19.893 1.00 33.66 217 VAL A CA 1
ATOM 1698 C C . VAL A 1 217 ? 6.157 27.621 -18.397 1.00 33.66 217 VAL A C 1
ATOM 1700 O O . VAL A 1 217 ? 6.788 26.687 -17.909 1.00 33.66 217 VAL A O 1
ATOM 1703 N N . GLU A 1 218 ? 5.477 28.499 -17.662 1.00 31.20 218 GLU A N 1
ATOM 1704 C CA . GLU A 1 218 ? 4.722 28.088 -16.484 1.00 31.20 218 GLU A CA 1
ATOM 1705 C C . GLU A 1 218 ? 3.603 27.144 -16.945 1.00 31.20 218 GLU A C 1
ATOM 1707 O O . GLU A 1 218 ? 2.973 27.381 -17.974 1.00 31.20 218 GLU A O 1
ATOM 1712 N N . GLY A 1 219 ? 3.323 26.104 -16.160 1.00 31.11 219 GLY A N 1
ATOM 1713 C CA . GLY A 1 219 ? 2.093 25.327 -16.305 1.00 31.11 219 GLY A CA 1
ATOM 1714 C C . GLY A 1 219 ? 2.303 23.889 -16.754 1.00 31.11 219 GLY A C 1
ATOM 1715 O O . GLY A 1 219 ? 1.937 23.504 -17.859 1.00 31.11 219 GLY A O 1
ATOM 1716 N N . VAL A 1 220 ? 2.777 23.048 -15.835 1.00 38.19 220 VAL A N 1
ATOM 1717 C CA . VAL A 1 220 ? 2.372 21.640 -15.828 1.00 38.19 220 VAL A CA 1
ATOM 1718 C C . VAL A 1 220 ? 0.882 21.617 -15.462 1.00 38.19 220 VAL A C 1
ATOM 1720 O O . VAL A 1 220 ? 0.510 21.555 -14.291 1.00 38.19 220 VAL A O 1
ATOM 1723 N N . THR A 1 221 ? 0.001 21.736 -16.456 1.00 35.88 221 THR A N 1
ATOM 1724 C CA . THR A 1 221 ? -1.448 21.546 -16.299 1.00 35.88 221 THR A CA 1
ATOM 1725 C C . THR A 1 221 ? -1.776 20.053 -16.225 1.00 35.88 221 THR A C 1
ATOM 1727 O O . THR A 1 221 ? -2.401 19.492 -17.113 1.00 35.88 221 THR A O 1
ATOM 1730 N N . LEU A 1 222 ? -1.378 19.407 -15.123 1.00 41.78 222 LEU A N 1
ATOM 1731 C CA . LEU A 1 222 ? -1.732 18.017 -14.783 1.00 41.78 222 LEU A CA 1
ATOM 1732 C C . LEU A 1 222 ? -3.196 17.848 -14.314 1.00 41.78 222 LEU A C 1
ATOM 1734 O O . LEU A 1 222 ? -3.635 16.734 -14.050 1.00 41.78 222 LEU A O 1
ATOM 1738 N N . ALA A 1 223 ? -3.968 18.935 -14.194 1.00 38.47 223 ALA A N 1
ATOM 1739 C CA . ALA A 1 223 ? -5.331 18.899 -13.653 1.00 38.47 223 ALA A CA 1
ATOM 1740 C C . ALA A 1 223 ? -6.448 18.845 -14.715 1.00 38.47 223 ALA A C 1
ATOM 1742 O O . ALA A 1 223 ? -7.580 18.508 -14.374 1.00 38.47 223 ALA A O 1
ATOM 1743 N N . ALA A 1 224 ? -6.164 19.162 -15.985 1.00 36.31 224 ALA A N 1
ATOM 1744 C CA . ALA A 1 224 ? -7.200 19.235 -17.022 1.00 36.31 224 ALA A CA 1
ATOM 1745 C C . ALA A 1 224 ? -7.533 17.866 -17.648 1.00 36.31 224 ALA A C 1
ATOM 1747 O O . ALA A 1 224 ? -8.699 17.598 -17.929 1.00 36.31 224 ALA A O 1
ATOM 1748 N N . ASP A 1 225 ? -6.554 16.963 -17.777 1.00 36.62 225 ASP A N 1
ATOM 1749 C CA . ASP A 1 225 ? -6.774 15.644 -18.398 1.00 36.62 225 ASP A CA 1
ATOM 1750 C C . ASP A 1 225 ? -7.442 14.612 -17.477 1.00 36.62 225 ASP A C 1
ATOM 1752 O O . ASP A 1 225 ? -8.028 13.640 -17.945 1.00 36.62 225 ASP A O 1
ATOM 1756 N N . LEU A 1 226 ? -7.467 14.847 -16.161 1.00 38.94 226 LEU A N 1
ATOM 1757 C CA . LEU A 1 226 ? -8.259 14.020 -15.242 1.00 38.94 226 LEU A CA 1
ATOM 1758 C C . LEU A 1 226 ? -9.762 14.346 -15.277 1.00 38.94 226 LEU A C 1
ATOM 1760 O O . LEU A 1 226 ? -10.543 13.603 -14.687 1.00 38.94 226 LEU A O 1
ATOM 1764 N N . LEU A 1 227 ? -10.177 15.442 -15.923 1.00 37.47 227 LEU A N 1
ATOM 1765 C CA . LEU A 1 227 ? -11.589 15.829 -16.054 1.00 37.47 227 LEU A CA 1
ATOM 1766 C C . LEU A 1 227 ? -12.184 15.459 -17.420 1.00 37.47 227 LEU A C 1
ATOM 1768 O O . LEU A 1 227 ? -13.385 15.213 -17.501 1.00 37.47 227 LEU A O 1
ATOM 1772 N N . SER A 1 228 ? -11.371 15.351 -18.476 1.00 40.97 228 SER A N 1
ATOM 1773 C CA . SER A 1 228 ? -11.839 14.935 -19.808 1.00 40.97 228 SER A CA 1
ATOM 1774 C C . SER A 1 228 ? -12.163 13.436 -19.885 1.00 40.97 228 SER A C 1
ATOM 1776 O O . SER A 1 228 ? -13.052 13.049 -20.640 1.00 40.97 228 SER A O 1
ATOM 1778 N N . PHE A 1 229 ? -11.529 12.597 -19.055 1.00 41.66 229 PHE A N 1
ATOM 1779 C CA . PHE A 1 229 ? -11.760 11.146 -19.066 1.00 41.66 229 PHE A CA 1
ATOM 1780 C C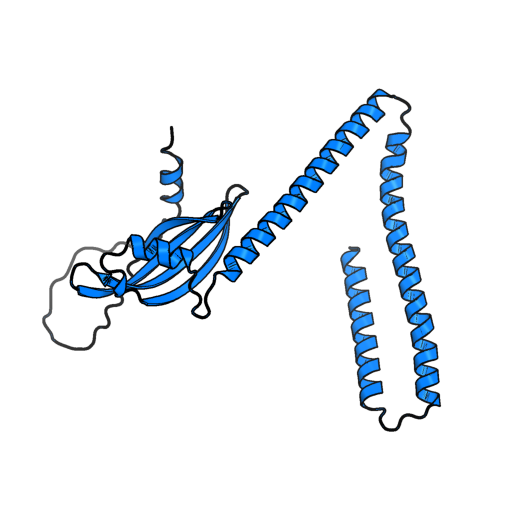 . PHE A 1 229 ? -13.061 10.708 -18.359 1.00 41.66 229 PHE A C 1
ATOM 1782 O O . PHE A 1 229 ? -13.650 9.698 -18.730 1.00 41.66 229 PHE A O 1
ATOM 1789 N N . PHE A 1 230 ? -13.573 11.482 -17.390 1.00 42.12 230 PHE A N 1
ATOM 1790 C CA . PHE A 1 230 ? -14.833 11.165 -16.688 1.00 42.12 230 PHE A CA 1
ATOM 1791 C C . PHE A 1 230 ? -16.093 11.768 -17.338 1.00 42.12 230 PHE A C 1
ATOM 1793 O O . PHE A 1 230 ? -17.198 11.472 -16.894 1.00 42.12 230 PHE A O 1
ATOM 1800 N N . SER A 1 231 ? -15.960 12.579 -18.395 1.00 33.28 231 SER A N 1
ATOM 1801 C CA . SER A 1 231 ? -17.094 13.249 -19.060 1.00 33.28 231 SER A CA 1
ATOM 1802 C C . SER A 1 231 ? -17.618 12.525 -20.312 1.00 33.28 231 SER A C 1
ATOM 1804 O O . SER A 1 231 ? -18.489 13.068 -20.988 1.00 33.28 231 SER A O 1
ATOM 1806 N N . SER A 1 232 ? -17.103 11.340 -20.658 1.00 32.78 232 SER A N 1
ATOM 1807 C CA . SER A 1 232 ? -17.431 10.668 -21.932 1.00 32.78 232 SER A CA 1
ATOM 1808 C C . SER A 1 232 ? -18.102 9.295 -21.790 1.00 32.78 232 SER A C 1
ATOM 1810 O O . SER A 1 232 ? -18.020 8.490 -22.714 1.00 32.78 232 SER A O 1
ATOM 1812 N N . ASN A 1 233 ? -18.779 9.032 -20.670 1.00 35.62 233 ASN A N 1
ATOM 1813 C CA . ASN A 1 233 ? -19.712 7.906 -20.545 1.00 35.62 233 ASN A CA 1
ATOM 1814 C C . ASN A 1 233 ? -21.122 8.424 -20.204 1.00 35.62 233 ASN A C 1
ATOM 1816 O O . ASN A 1 233 ? -21.589 8.280 -19.076 1.00 35.62 233 ASN A O 1
ATOM 1820 N N . GLU A 1 234 ? -21.773 9.024 -21.202 1.00 35.66 234 GLU A N 1
ATOM 1821 C CA . GLU A 1 234 ? -23.227 8.962 -21.426 1.00 35.66 234 GLU A CA 1
ATOM 1822 C C . GLU A 1 234 ? -23.481 8.518 -22.870 1.00 35.66 234 GLU A C 1
ATOM 1824 O O . GLU A 1 234 ? -22.741 8.987 -23.768 1.00 35.66 234 GLU A O 1
#

pLDDT: mean 73.33, std 19.7, range [23.97, 95.81]

Nearest PDB structures (foldseek):
  6ncl-assembly1_a5  TM=4.485E-01  e=2.045E-02  Paramecium bursaria Chlorella virus 1
  5zx9-assembly1_A  TM=5.328E-01  e=3.224E+00  Mycobacterium tuberculosis H37Rv
  5aii-assembly1_H  TM=3.125E-01  e=1.145E+00  unidentified
  1wql-assembly1_B  TM=4.451E-01  e=5.409E+00  Pseudomonas fluorescens
  3cnx-assembly1_A  TM=3.499E-01  e=3.044E+00  Streptomyces avermitilis

Solvent-accessible surface area (backbone atoms only — not comparable to full-atom values): 14065 Å² total; per-residue (Å²): 134,61,70,69,56,57,52,52,52,51,51,52,53,51,50,51,53,52,50,55,50,48,54,54,56,71,71,35,91,79,62,54,74,69,59,54,52,53,51,52,64,54,50,53,59,52,53,53,51,51,51,55,50,50,54,53,54,55,54,51,54,55,52,51,58,50,51,68,49,47,69,64,66,67,55,87,48,70,66,59,55,49,54,51,50,53,53,49,53,52,51,52,51,51,51,51,50,53,52,52,52,51,52,50,51,51,50,52,51,50,54,56,59,68,47,43,43,96,77,48,47,44,59,68,59,53,51,61,48,40,75,72,41,92,42,52,87,49,59,39,85,71,43,50,47,82,42,86,44,79,55,96,92,41,59,32,39,41,35,43,37,34,33,34,29,38,49,99,84,70,47,80,44,53,38,35,36,36,31,39,30,46,85,85,72,47,80,42,82,78,49,72,48,80,59,78,74,73,85,80,82,80,87,82,93,87,84,90,82,90,87,85,82,92,76,85,85,78,75,88,70,78,69,60,67,72,54,62,70,74,69,72,85,126

Foldseek 3Di:
DDPVVVVVVVVVVVVVVVVVVVVCVVPVPPPDPVVVVVVCVVVVVVVVVVVVVVVVVVVVVVVVVCVVCVVQVPPPPVVSVVVVVVVVVVVVVVVVVVVVVVVLVVVVVVVQVVQQDPQRDRPVVLVVVLVVAPHSVFKDWDHKDWDWDQDPNWIKIKIWTWIWGQHPVRDIFIKIWIWIQGSVRDIDTQDIDGPPPPPDDDDDDDDDDDDDDDDDPDDPPPPPSVVVVVPPDD